Protein AF-A0A4Q2YA82-F1 (afdb_monomer)

pLDDT: mean 95.25, std 5.65, range [55.12, 98.94]

Radius of gyration: 22.85 Å; Cα contacts (8 Å, |Δi|>4): 574; chains: 1; bounding box: 55×50×63 Å

Foldseek 3Di:
DVVVVDDDFDQDDPLDALVNCVVCCVPRPCVVLAQEDEEEHDLNLLVQEFADVVSLVVNLVSLLVSLVVNVVSNHAYEYEQYAAFLFSQPVSPPHDDGSVRSLNNSVSSLVSSVVSCVVSVHFYQYLHVLLVQLQVVLCVVQNSCQALCDPSGHHFAQLVVLSSVLSVCVSVPAQQPQWEWEAEPVVQDIDTDNAWDFPDRPPNDTDIDGPRDFLQQADDDLNHRNTNVVNCVSDVCCVGRGAYKAAYPPDPDQKDWDDFPPDIDMDGNVDRNVIDRCSVVCNHGPCNVVSVVVVVVVVVSNVVSVCCNPDQCPHPNVVVPVPD

Secondary structure (DSSP, 8-state):
-GGG---------TT--HHHHHHHHHHHTGGG--SEEEE---TTTTTTSS--HHHHHHHHHHHHHHHHHHHHTT-EEEEEPP---SS--TT-TT--S-HHHHHHHHHHHHHHHHHHHHHHT-EEE-HHHHHHHHHHHHHHHH-TT--TT-TTSSS--HHHHHHHHHHHHHHTT---EEEEEEEETTTTEEEEESSEEEEEEETTEEEEEESS---------SS-TT-HHHHHHHTTHHHHH-EEEEEEES-SSSEEEEEETTEEEEEEHHHHHH-EEHHHH-TT-TTHHHHHHHHHHHHHHHHHHHHIIIIITTSHHHHH-S--

Sequence (324 aa):
MPELQMTCRQYGWGGEQVGGFLGRMQSDVLRFKPTVATTCYGMNDFRYVPFDATIGAEYKKNQTTMVKAFQAEGCRVVIGSPGIIDSVPHWVKSAAGTQQDLNLSLSRFRNIAAEVARETGSDFADTWPVMMIADQAAKKQYGPDFKVSGKDGVHPAWAGQVVMAYGFLKGLGLDGNLGSVTYDASGKSAVGEGGHEILESKDGKITIRSNRLPFSPGPGVLDKDDSLRAGMALVPFDDELNRFTFRLISPEASSYTVTWGAQSRTYTATQLETGINLAKDFEDNPLVPAMKKVWEAVAEKQEYETRQIKELVHGPEGKADREA

Structure (mmCIF, N/CA/C/O backbone):
data_AF-A0A4Q2YA82-F1
#
_entry.id   AF-A0A4Q2YA82-F1
#
loop_
_atom_site.group_PDB
_atom_site.id
_atom_site.type_symbol
_atom_site.label_atom_id
_atom_site.label_alt_id
_atom_site.label_comp_id
_atom_site.label_asym_id
_atom_site.label_entity_id
_atom_site.label_seq_id
_atom_site.pdbx_PDB_ins_code
_atom_site.Cartn_x
_atom_site.Cartn_y
_atom_site.Cartn_z
_atom_site.occupancy
_atom_site.B_iso_or_equiv
_atom_site.auth_seq_id
_atom_site.auth_comp_id
_atom_site.auth_asym_id
_atom_site.auth_atom_id
_atom_site.pdbx_PDB_model_num
ATOM 1 N N . MET A 1 1 ? -8.698 -10.699 6.559 1.00 55.12 1 MET A N 1
ATOM 2 C CA . MET A 1 1 ? -8.445 -11.452 5.321 1.00 55.12 1 MET A CA 1
ATOM 3 C C . MET A 1 1 ? -7.662 -12.770 5.473 1.00 55.12 1 MET A C 1
ATOM 5 O O . MET A 1 1 ? -7.424 -13.365 4.425 1.00 55.12 1 MET A O 1
ATOM 9 N N . PRO A 1 2 ? -7.294 -13.320 6.661 1.00 57.91 2 PRO A N 1
ATOM 10 C CA . PRO A 1 2 ? -6.857 -14.728 6.740 1.00 57.91 2 PRO A CA 1
ATOM 11 C C . PRO A 1 2 ? -7.857 -15.721 6.115 1.00 57.91 2 PRO A C 1
ATOM 13 O O . PRO A 1 2 ? -7.473 -16.750 5.568 1.00 57.91 2 PRO A O 1
ATOM 16 N N . GLU A 1 3 ? -9.142 -15.376 6.149 1.00 64.62 3 GLU A N 1
ATOM 17 C CA . GLU A 1 3 ? -10.263 -16.128 5.593 1.00 64.62 3 GLU A CA 1
ATOM 18 C C . GLU A 1 3 ? -10.244 -16.261 4.065 1.00 64.62 3 GLU A C 1
ATOM 20 O O . GLU A 1 3 ? -10.856 -17.184 3.537 1.00 64.62 3 GLU A O 1
ATOM 25 N N . LEU A 1 4 ? -9.524 -15.387 3.347 1.00 69.56 4 LEU A N 1
ATOM 26 C CA . LEU A 1 4 ? -9.437 -15.465 1.887 1.00 69.56 4 LEU A CA 1
ATOM 27 C C . LEU A 1 4 ? -8.507 -16.585 1.393 1.00 69.56 4 LEU A C 1
ATOM 29 O O . LEU A 1 4 ? -8.445 -16.810 0.188 1.00 69.56 4 LEU A O 1
ATOM 33 N N . GLN A 1 5 ? -7.762 -17.247 2.293 1.00 78.50 5 GLN A N 1
ATOM 34 C CA . GLN A 1 5 ? -6.793 -18.305 1.959 1.00 78.50 5 GLN A CA 1
ATOM 35 C C . GLN A 1 5 ? -5.854 -17.917 0.802 1.00 78.50 5 GLN A C 1
ATOM 37 O O . GLN A 1 5 ? -5.492 -18.731 -0.045 1.00 78.50 5 GLN A O 1
ATOM 42 N N . MET A 1 6 ? -5.469 -16.641 0.752 1.00 84.69 6 MET A N 1
ATOM 43 C CA . MET A 1 6 ? -4.620 -16.121 -0.311 1.00 84.69 6 MET A CA 1
ATOM 44 C C . MET A 1 6 ? -3.171 -16.533 -0.092 1.00 84.69 6 MET A C 1
ATOM 46 O O . MET A 1 6 ? -2.619 -16.375 0.997 1.00 84.69 6 MET A O 1
ATOM 50 N N . THR A 1 7 ? -2.520 -16.946 -1.172 1.00 88.44 7 THR A N 1
ATOM 51 C CA . THR A 1 7 ? -1.064 -17.036 -1.249 1.00 88.44 7 THR A CA 1
ATOM 52 C C . THR A 1 7 ? -0.552 -15.895 -2.117 1.00 88.44 7 THR A C 1
ATOM 54 O O . THR A 1 7 ? -0.958 -15.757 -3.268 1.00 88.44 7 THR A O 1
ATOM 57 N N . CYS A 1 8 ? 0.345 -15.078 -1.578 1.00 90.81 8 CYS A N 1
ATOM 58 C CA . CYS A 1 8 ? 1.061 -14.052 -2.335 1.00 90.81 8 CYS A CA 1
ATOM 59 C C . CYS A 1 8 ? 2.490 -14.533 -2.579 1.00 90.81 8 CYS A C 1
ATOM 61 O O . CYS A 1 8 ? 3.041 -15.182 -1.696 1.00 90.81 8 CYS A O 1
ATOM 63 N N . ARG A 1 9 ? 3.099 -14.202 -3.717 1.00 91.19 9 ARG A N 1
ATOM 64 C CA . ARG A 1 9 ? 4.511 -14.477 -4.010 1.00 91.19 9 ARG A CA 1
ATOM 65 C C . ARG A 1 9 ? 5.096 -13.334 -4.814 1.00 91.19 9 ARG A C 1
ATOM 67 O O . ARG A 1 9 ? 4.431 -12.804 -5.702 1.00 91.19 9 ARG A O 1
ATOM 74 N N . GLN A 1 10 ? 6.328 -12.959 -4.497 1.00 90.88 10 GLN A N 1
ATOM 75 C CA . GLN A 1 10 ? 7.033 -11.910 -5.221 1.00 90.88 10 GLN A CA 1
ATOM 76 C C . GLN A 1 10 ? 8.016 -12.499 -6.236 1.00 90.88 10 GLN A C 1
ATOM 78 O O . GLN A 1 10 ? 8.679 -13.502 -5.983 1.00 90.88 10 GLN A O 1
ATOM 83 N N . TYR A 1 11 ? 8.097 -11.849 -7.393 1.00 92.56 11 TYR A N 1
ATOM 84 C CA . TYR A 1 11 ? 8.967 -12.237 -8.502 1.00 92.56 11 TYR A CA 1
ATOM 85 C C . TYR A 1 11 ? 9.833 -11.058 -8.949 1.00 92.56 11 TYR A C 1
ATOM 87 O O . TYR A 1 11 ? 10.147 -10.949 -10.129 1.00 92.56 11 TYR A O 1
ATOM 95 N N . GLY A 1 12 ? 10.169 -10.136 -8.042 1.00 90.56 12 GLY A N 1
ATOM 96 C CA . GLY A 1 12 ? 10.902 -8.918 -8.380 1.00 90.56 12 GLY A CA 1
ATOM 97 C C . GLY A 1 12 ? 12.362 -9.187 -8.750 1.00 90.56 12 GLY A C 1
ATOM 98 O O . GLY A 1 12 ? 13.052 -9.966 -8.090 1.00 90.56 12 GLY A O 1
ATOM 99 N N . TRP A 1 13 ? 12.860 -8.493 -9.776 1.00 91.62 13 TRP A N 1
ATOM 100 C CA . TRP A 1 13 ? 14.258 -8.564 -10.203 1.00 91.62 13 TRP A CA 1
ATOM 101 C C . TRP A 1 13 ? 14.870 -7.162 -10.326 1.00 91.62 13 TRP A C 1
ATOM 103 O O . TRP A 1 13 ? 14.307 -6.269 -10.955 1.00 91.62 13 TRP A O 1
ATOM 113 N N . GLY A 1 14 ? 16.029 -6.950 -9.696 1.00 91.88 14 GLY A N 1
ATOM 114 C CA . GLY A 1 14 ? 16.677 -5.635 -9.641 1.00 91.88 14 GLY A CA 1
ATOM 115 C C . GLY A 1 14 ? 17.172 -5.176 -11.015 1.00 91.88 14 GLY A C 1
ATOM 116 O O . GLY A 1 14 ? 17.796 -5.951 -11.734 1.00 91.88 14 GLY A O 1
ATOM 117 N N . GLY A 1 15 ? 16.897 -3.921 -11.380 1.00 93.31 15 GLY A N 1
ATOM 118 C CA . GLY A 1 15 ? 17.289 -3.346 -12.676 1.00 93.31 15 GLY A CA 1
ATOM 119 C C . GLY A 1 15 ? 16.444 -3.807 -13.872 1.00 93.31 15 GLY A C 1
ATOM 120 O O . GLY A 1 15 ? 16.715 -3.409 -15.003 1.00 93.31 15 GLY A O 1
ATOM 121 N N . GLU A 1 16 ? 15.421 -4.632 -13.645 1.00 95.88 16 GLU A N 1
ATOM 122 C CA . GLU A 1 16 ? 14.593 -5.188 -14.711 1.00 95.88 16 GLU A CA 1
ATOM 123 C C . GLU A 1 16 ? 13.675 -4.131 -15.351 1.00 95.88 16 GLU A C 1
ATOM 125 O O . GLU A 1 16 ? 13.095 -3.283 -14.667 1.00 95.88 16 GLU A O 1
ATOM 130 N N . GLN A 1 17 ? 13.550 -4.215 -16.677 1.00 98.19 17 GLN A N 1
ATOM 131 C CA . GLN A 1 17 ? 12.529 -3.559 -17.504 1.00 98.19 17 GLN A CA 1
ATOM 132 C C . GLN A 1 17 ? 11.458 -4.590 -17.882 1.00 98.19 17 GLN A C 1
ATOM 134 O O . GLN A 1 17 ? 11.736 -5.792 -17.872 1.00 98.19 17 GLN A O 1
ATOM 139 N N . VAL A 1 18 ? 10.273 -4.158 -18.326 1.00 98.38 18 VAL A N 1
ATOM 140 C CA . VAL A 1 18 ? 9.181 -5.083 -18.702 1.00 98.38 18 VAL A CA 1
ATOM 141 C C . VAL A 1 18 ? 9.636 -6.111 -19.747 1.00 98.38 18 VAL A C 1
ATOM 143 O O . VAL A 1 18 ? 9.257 -7.278 -19.685 1.00 98.38 18 VAL A O 1
ATOM 146 N N . GLY A 1 19 ? 10.490 -5.704 -20.693 1.00 97.38 19 GLY A N 1
ATOM 147 C CA . GLY A 1 19 ? 11.051 -6.606 -21.705 1.00 97.38 19 GLY A CA 1
ATOM 148 C C . GLY A 1 19 ? 11.879 -7.755 -21.116 1.00 97.38 19 GLY A C 1
ATOM 149 O O . GLY A 1 19 ? 11.806 -8.876 -21.613 1.00 97.38 19 GLY A O 1
ATOM 150 N N . GLY A 1 20 ? 12.617 -7.502 -20.030 1.00 96.88 20 GLY A N 1
ATOM 151 C CA . GLY A 1 20 ? 13.353 -8.538 -19.300 1.00 96.88 20 GLY A CA 1
ATOM 152 C C . GLY A 1 20 ? 12.411 -9.517 -18.602 1.00 96.88 20 GLY A C 1
ATOM 153 O O . GLY A 1 20 ? 12.576 -10.730 -18.734 1.00 96.88 20 GLY A O 1
ATOM 154 N N . PHE A 1 21 ? 11.358 -8.993 -17.965 1.00 97.50 21 PHE A N 1
ATOM 155 C CA . PHE A 1 21 ? 10.344 -9.821 -17.316 1.00 97.50 21 PHE A CA 1
ATOM 156 C C . PHE A 1 21 ? 9.644 -10.755 -18.299 1.00 97.50 21 PHE A C 1
ATOM 158 O O . PHE A 1 21 ? 9.501 -11.942 -18.019 1.00 97.50 21 PHE A O 1
ATOM 165 N N . LEU A 1 22 ? 9.263 -10.251 -19.477 1.00 98.00 22 LEU A N 1
ATOM 166 C CA . LEU A 1 22 ? 8.650 -11.063 -20.531 1.00 98.00 22 LEU A CA 1
ATOM 167 C C . LEU A 1 22 ? 9.496 -12.296 -20.886 1.00 98.00 22 LEU A C 1
ATOM 169 O O . LEU A 1 22 ? 8.936 -13.360 -21.142 1.00 98.00 22 LEU A O 1
ATOM 173 N N . GLY A 1 23 ? 10.827 -12.184 -20.836 1.00 95.69 23 GLY A N 1
ATOM 174 C CA . GLY A 1 23 ? 11.744 -13.295 -21.101 1.00 95.69 23 GLY A CA 1
ATOM 175 C C . GLY A 1 23 ? 11.671 -14.439 -20.084 1.00 95.69 23 GLY A C 1
ATOM 176 O O . GLY A 1 23 ? 12.006 -15.574 -20.420 1.00 95.69 23 GLY A O 1
ATOM 177 N N . ARG A 1 24 ? 11.204 -14.170 -18.859 1.00 94.50 24 ARG A N 1
ATOM 178 C CA . ARG A 1 24 ? 11.070 -15.168 -17.781 1.00 94.50 24 ARG A CA 1
ATOM 179 C C . ARG A 1 24 ? 9.635 -15.373 -17.295 1.00 94.50 24 ARG A C 1
ATOM 181 O O . ARG A 1 24 ? 9.381 -16.270 -16.504 1.00 94.50 24 ARG A O 1
ATOM 188 N N . MET A 1 25 ? 8.676 -14.591 -17.783 1.00 96.31 25 MET A N 1
ATOM 189 C CA . MET A 1 25 ? 7.286 -14.591 -17.321 1.00 96.31 25 MET A CA 1
ATOM 190 C C . MET A 1 25 ? 6.644 -15.985 -17.363 1.00 96.31 25 MET A C 1
ATOM 192 O O . MET A 1 25 ? 6.018 -16.399 -16.386 1.00 96.31 25 MET A O 1
ATOM 196 N N . GLN A 1 26 ? 6.838 -16.733 -18.454 1.00 94.69 26 GLN A N 1
ATOM 197 C CA . GLN A 1 26 ? 6.287 -18.086 -18.588 1.00 94.69 26 GLN A CA 1
ATOM 198 C C . GLN A 1 26 ? 6.841 -19.037 -17.520 1.00 94.69 26 GLN A C 1
ATOM 200 O O . GLN A 1 26 ? 6.100 -19.782 -16.879 1.00 94.69 26 GLN A O 1
ATOM 205 N N . SER A 1 27 ? 8.161 -19.021 -17.358 1.00 90.56 27 SER A N 1
ATOM 206 C CA . SER A 1 27 ? 8.907 -20.016 -16.596 1.00 90.56 27 SER A CA 1
ATOM 207 C C . SER A 1 27 ? 8.997 -19.687 -15.107 1.00 90.56 27 SER A C 1
ATOM 209 O O . SER A 1 27 ? 9.173 -20.601 -14.297 1.00 90.56 27 SER A O 1
ATOM 211 N N . ASP A 1 28 ? 8.889 -18.413 -14.740 1.00 91.69 28 ASP A N 1
ATOM 212 C CA . ASP A 1 28 ? 8.954 -17.945 -13.358 1.00 91.69 28 ASP A CA 1
ATOM 213 C C . ASP A 1 28 ? 7.561 -17.723 -12.766 1.00 91.69 28 ASP A C 1
ATOM 215 O O . ASP A 1 28 ? 7.386 -17.953 -11.575 1.00 91.69 28 ASP A O 1
ATOM 219 N N . VAL A 1 29 ? 6.568 -17.294 -13.557 1.00 94.75 29 VAL A N 1
ATOM 220 C CA . VAL A 1 29 ? 5.288 -16.800 -13.015 1.00 94.75 29 VAL A CA 1
ATOM 221 C C . VAL A 1 29 ? 4.085 -17.579 -13.532 1.00 94.75 29 VAL A C 1
ATOM 223 O O . VAL A 1 29 ? 3.358 -18.166 -12.732 1.00 94.75 29 VAL A O 1
ATOM 226 N N . LEU A 1 30 ? 3.861 -17.624 -14.850 1.00 95.94 30 LEU A N 1
ATOM 227 C CA . LEU A 1 30 ? 2.615 -18.174 -15.407 1.00 95.94 30 LEU A CA 1
ATOM 228 C C . LEU A 1 30 ? 2.426 -19.664 -15.111 1.00 95.94 30 LEU A C 1
ATOM 230 O O . LEU A 1 30 ? 1.295 -20.108 -14.927 1.00 95.94 30 LEU A O 1
ATOM 234 N N . ARG A 1 31 ? 3.514 -20.428 -14.949 1.00 92.25 31 ARG A N 1
ATOM 235 C CA . ARG A 1 31 ? 3.446 -21.837 -14.516 1.00 92.25 31 ARG A CA 1
ATOM 236 C C . ARG A 1 31 ? 2.704 -22.049 -13.190 1.00 92.25 31 ARG A C 1
ATOM 238 O O . ARG A 1 31 ? 2.166 -23.128 -12.969 1.00 92.25 31 ARG A O 1
ATOM 245 N N . PHE A 1 32 ? 2.657 -21.034 -12.324 1.00 91.94 32 PHE A N 1
ATOM 246 C CA . PHE A 1 32 ? 1.960 -21.087 -11.038 1.00 91.94 32 PHE A CA 1
ATOM 247 C C . PHE A 1 32 ? 0.489 -20.659 -11.128 1.00 91.94 32 PHE A C 1
ATOM 249 O O . PHE A 1 32 ? -0.185 -20.623 -10.103 1.00 91.94 32 PHE A O 1
ATOM 256 N N . LYS A 1 33 ? -0.015 -20.362 -12.337 1.00 94.31 33 LYS A N 1
ATOM 257 C CA . LYS A 1 33 ? -1.415 -20.002 -12.620 1.00 94.31 33 LYS A CA 1
ATOM 258 C C . LYS A 1 33 ? -1.946 -18.909 -11.678 1.00 94.31 33 LYS A C 1
ATOM 260 O O . LYS A 1 33 ? -2.905 -19.145 -10.938 1.00 94.31 33 LYS A O 1
ATOM 265 N N . PRO A 1 34 ? -1.308 -17.723 -11.650 1.00 96.06 34 PRO A N 1
ATOM 266 C CA . PRO A 1 34 ? -1.732 -16.649 -10.764 1.00 96.06 34 PRO A CA 1
ATOM 267 C C . PRO A 1 34 ? -3.162 -16.215 -11.094 1.00 96.06 34 PRO A C 1
ATOM 269 O O . PRO A 1 34 ? -3.500 -15.977 -12.249 1.00 96.06 34 PRO A O 1
ATOM 272 N N . THR A 1 35 ? -3.993 -16.044 -10.070 1.00 96.69 35 THR A N 1
ATOM 273 C CA . THR A 1 35 ? -5.363 -15.529 -10.233 1.00 96.69 35 THR A CA 1
ATOM 274 C C . THR A 1 35 ? -5.412 -14.003 -10.225 1.00 96.69 35 THR A C 1
ATOM 276 O O . THR A 1 35 ? -6.290 -13.407 -10.847 1.00 96.69 35 THR A O 1
ATOM 279 N N . VAL A 1 36 ? -4.444 -13.363 -9.560 1.00 96.62 36 VAL A N 1
ATOM 280 C CA . VAL A 1 36 ? -4.251 -11.910 -9.534 1.00 96.62 36 VAL A CA 1
ATOM 281 C C . VAL A 1 36 ? -2.765 -11.597 -9.704 1.00 96.62 36 VAL A C 1
ATOM 283 O O . VAL A 1 36 ? -1.929 -12.208 -9.039 1.00 96.62 36 VAL A O 1
ATOM 286 N N . ALA A 1 37 ? -2.439 -10.627 -10.556 1.00 97.75 37 ALA A N 1
ATOM 287 C CA . ALA A 1 37 ? -1.083 -10.127 -10.756 1.00 97.75 37 ALA A CA 1
ATOM 288 C C . ALA A 1 37 ? -1.033 -8.615 -10.523 1.00 97.75 37 ALA A C 1
ATOM 290 O O . ALA A 1 37 ? -1.736 -7.850 -11.183 1.00 97.75 37 ALA A O 1
ATOM 291 N N . THR A 1 38 ? -0.170 -8.179 -9.607 1.00 97.81 38 THR A N 1
ATOM 292 C CA . THR A 1 38 ? 0.209 -6.771 -9.461 1.00 97.81 38 THR A CA 1
ATOM 293 C C . THR A 1 38 ? 1.545 -6.539 -10.162 1.00 97.81 38 THR A C 1
ATOM 295 O O . THR A 1 38 ? 2.472 -7.340 -10.044 1.00 97.81 38 THR A O 1
ATOM 298 N N . THR A 1 39 ? 1.657 -5.451 -10.921 1.00 97.81 39 THR A N 1
ATOM 299 C CA . THR A 1 39 ? 2.890 -5.089 -11.643 1.00 97.81 39 THR A CA 1
ATOM 300 C C . THR A 1 39 ? 3.290 -3.656 -11.303 1.00 97.81 39 THR A C 1
ATOM 302 O O . THR A 1 39 ? 2.430 -2.858 -10.953 1.00 97.81 39 THR A O 1
ATOM 305 N N . CYS A 1 40 ? 4.581 -3.314 -11.344 1.00 98.00 40 CYS A N 1
ATOM 306 C CA . CYS A 1 40 ? 5.064 -1.973 -10.977 1.00 98.00 40 CYS A CA 1
ATOM 307 C C . CYS A 1 40 ? 6.323 -1.596 -11.775 1.00 98.00 40 CYS A C 1
ATOM 309 O O . CYS A 1 40 ? 7.391 -1.357 -11.213 1.00 98.00 40 CYS A O 1
ATOM 311 N N . TYR A 1 41 ? 6.215 -1.602 -13.103 1.00 98.50 41 TYR A N 1
ATOM 312 C CA . TYR A 1 41 ? 7.323 -1.278 -14.008 1.00 98.50 41 TYR A CA 1
ATOM 313 C C . TYR A 1 41 ? 7.298 0.187 -14.459 1.00 98.50 41 TYR A C 1
ATOM 315 O O . TYR A 1 41 ? 6.267 0.855 -14.396 1.00 98.50 41 TYR A O 1
ATOM 323 N N . GLY A 1 42 ? 8.425 0.681 -14.974 1.00 98.12 42 GLY A N 1
ATOM 324 C CA . GLY A 1 42 ? 8.589 2.057 -15.450 1.00 98.12 42 GLY A CA 1
ATOM 325 C C . GLY A 1 42 ? 9.883 2.711 -14.961 1.00 98.12 42 GLY A C 1
ATOM 326 O O . GLY A 1 42 ? 10.479 3.495 -15.694 1.00 98.12 42 GLY A O 1
ATOM 327 N N . MET A 1 43 ? 10.355 2.354 -13.758 1.00 98.19 43 MET A N 1
ATOM 328 C CA . MET A 1 43 ? 11.541 2.974 -13.147 1.00 98.19 43 MET A CA 1
ATOM 329 C C . MET A 1 43 ? 12.845 2.635 -13.880 1.00 98.19 43 MET A C 1
ATOM 331 O O . MET A 1 43 ? 13.711 3.483 -14.008 1.00 98.19 43 MET A O 1
ATOM 335 N N . ASN A 1 44 ? 13.014 1.425 -14.411 1.00 98.31 44 ASN A N 1
ATOM 336 C CA . ASN A 1 44 ? 14.173 1.142 -15.272 1.00 98.31 44 ASN A CA 1
ATOM 337 C C . ASN A 1 44 ? 13.844 1.366 -16.751 1.00 98.31 44 ASN A C 1
ATOM 339 O O . ASN A 1 44 ? 14.739 1.648 -17.547 1.00 98.31 44 ASN A O 1
ATOM 343 N N . ASP A 1 45 ? 12.566 1.261 -17.122 1.00 98.62 45 ASP A N 1
ATOM 344 C CA . ASP A 1 45 ? 12.096 1.381 -18.501 1.00 98.62 45 ASP A CA 1
ATOM 345 C C . ASP A 1 45 ? 12.285 2.789 -19.061 1.00 98.62 45 ASP A C 1
ATOM 347 O O . ASP A 1 45 ? 12.599 2.915 -20.237 1.00 98.62 45 ASP A O 1
ATOM 351 N N . PHE A 1 46 ? 12.171 3.842 -18.239 1.00 98.06 46 PHE A N 1
ATOM 352 C CA . PHE A 1 46 ? 12.444 5.216 -18.685 1.00 98.06 46 PHE A CA 1
ATOM 353 C C . PHE A 1 46 ? 13.938 5.534 -18.841 1.00 98.06 46 PHE A C 1
ATOM 355 O O . PHE A 1 46 ? 14.290 6.624 -19.288 1.00 98.06 46 PHE A O 1
ATOM 362 N N . ARG A 1 47 ? 14.818 4.588 -18.477 1.00 97.81 47 ARG A N 1
ATOM 363 C CA . ARG A 1 47 ? 16.281 4.650 -18.642 1.00 97.81 47 ARG A CA 1
ATOM 364 C C . ARG A 1 47 ? 16.949 5.868 -17.998 1.00 97.81 47 ARG A C 1
ATOM 366 O O . ARG A 1 47 ? 18.075 6.199 -18.361 1.00 97.81 47 ARG A O 1
ATOM 373 N N . TYR A 1 48 ? 16.288 6.493 -17.022 1.00 98.00 48 TYR A N 1
ATOM 374 C CA . TYR A 1 48 ? 16.792 7.659 -16.295 1.00 98.00 48 TYR A CA 1
ATOM 375 C C . TYR A 1 48 ? 17.121 8.852 -17.205 1.00 98.00 48 TYR A C 1
ATOM 377 O O . TYR A 1 48 ? 18.098 9.565 -16.982 1.00 98.00 48 TYR A O 1
ATOM 385 N N . VAL A 1 49 ? 16.294 9.078 -18.229 1.00 98.19 49 VAL A N 1
ATOM 386 C CA . VAL A 1 49 ? 16.403 10.226 -19.143 1.00 98.19 49 VAL A CA 1
ATOM 387 C C . VAL A 1 49 ? 15.090 11.025 -19.204 1.00 98.19 49 VAL A C 1
ATOM 389 O O . VAL A 1 49 ? 14.024 10.497 -18.847 1.00 98.19 49 VAL A O 1
ATOM 392 N N . PRO A 1 50 ? 15.121 12.298 -19.657 1.00 98.44 50 PRO A N 1
ATOM 393 C CA . PRO A 1 50 ? 13.905 13.040 -19.970 1.00 98.44 50 PRO A CA 1
ATOM 394 C C . PRO A 1 50 ? 13.077 12.275 -21.003 1.00 98.44 50 PRO A C 1
ATOM 396 O O . PRO A 1 50 ? 13.610 11.447 -21.742 1.00 98.44 50 PRO A O 1
ATOM 399 N N . PHE A 1 51 ? 11.769 12.529 -21.037 1.00 98.50 51 PHE A N 1
ATOM 400 C CA . PHE A 1 51 ? 10.856 11.708 -21.828 1.00 98.50 51 PHE A CA 1
ATOM 401 C C . PHE A 1 51 ? 11.282 11.608 -23.298 1.00 98.50 51 PHE A C 1
ATOM 403 O O . PHE A 1 51 ? 11.345 12.611 -24.009 1.00 98.50 51 PHE A O 1
ATOM 410 N N . ASP A 1 52 ? 11.492 10.373 -23.744 1.00 98.50 52 ASP A N 1
ATOM 411 C CA . ASP A 1 52 ? 11.736 10.012 -25.133 1.00 98.50 52 ASP A CA 1
ATOM 412 C C . ASP A 1 52 ? 10.571 9.151 -25.640 1.00 98.50 52 ASP A C 1
ATOM 414 O O . ASP A 1 52 ? 10.177 8.163 -25.011 1.00 98.50 52 ASP A O 1
ATOM 418 N N . ALA A 1 53 ? 10.008 9.529 -26.788 1.00 98.44 53 ALA A N 1
ATOM 419 C CA . ALA A 1 53 ? 8.825 8.874 -27.338 1.00 98.44 53 ALA A CA 1
ATOM 420 C C . ALA A 1 53 ? 9.088 7.427 -27.786 1.00 98.44 53 ALA A C 1
ATOM 422 O O . ALA A 1 53 ? 8.180 6.598 -27.717 1.00 98.44 53 ALA A O 1
ATOM 423 N N . THR A 1 54 ? 10.312 7.103 -28.208 1.00 98.56 54 THR A N 1
ATOM 424 C CA . THR A 1 54 ? 10.696 5.745 -28.617 1.00 98.56 54 THR A CA 1
ATOM 425 C C . THR A 1 54 ? 10.762 4.831 -27.401 1.00 98.56 54 THR A C 1
ATOM 427 O O . THR A 1 54 ? 10.186 3.743 -27.420 1.00 98.56 54 THR A O 1
ATOM 430 N N . ILE A 1 55 ? 11.389 5.297 -26.315 1.00 98.69 55 ILE A N 1
ATOM 431 C CA . ILE A 1 55 ? 11.436 4.562 -25.042 1.00 98.69 55 ILE A CA 1
ATOM 432 C C . ILE A 1 55 ? 10.015 4.381 -24.482 1.00 98.69 55 ILE A C 1
ATOM 434 O O . ILE A 1 55 ? 9.638 3.281 -24.078 1.00 98.69 55 ILE A O 1
ATOM 438 N N . GLY A 1 56 ? 9.185 5.431 -24.516 1.00 98.81 56 GLY A N 1
ATOM 439 C CA . GLY A 1 56 ? 7.783 5.350 -24.096 1.00 98.81 56 GLY A CA 1
ATOM 440 C C . GLY A 1 56 ? 6.955 4.355 -24.924 1.00 98.81 56 GLY A C 1
ATOM 441 O O . GLY A 1 56 ? 6.175 3.582 -24.364 1.00 98.81 56 GLY A O 1
ATOM 442 N N . ALA A 1 57 ? 7.144 4.322 -26.247 1.00 98.88 57 ALA A N 1
ATOM 443 C CA . ALA A 1 57 ? 6.465 3.374 -27.130 1.00 98.88 57 ALA A CA 1
ATOM 444 C C . ALA A 1 57 ? 6.893 1.920 -26.867 1.00 98.88 57 ALA A C 1
ATOM 446 O O . 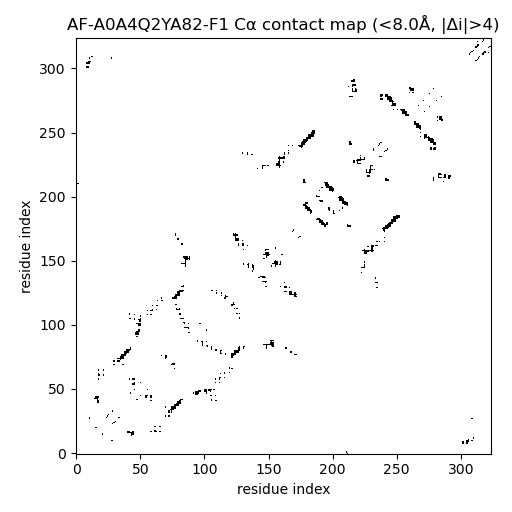ALA A 1 57 ? 6.049 1.019 -26.854 1.00 98.88 57 ALA A O 1
ATOM 447 N N . GLU A 1 58 ? 8.183 1.688 -26.614 1.00 98.81 58 GLU A N 1
ATOM 448 C CA . GLU A 1 58 ? 8.707 0.378 -26.219 1.00 98.81 58 GLU A CA 1
ATOM 449 C C . GLU A 1 58 ? 8.092 -0.090 -24.893 1.00 98.81 58 GLU A C 1
ATOM 451 O O . GLU A 1 58 ? 7.585 -1.212 -24.808 1.00 98.81 58 GLU A O 1
ATOM 456 N N . TYR A 1 59 ? 8.048 0.792 -23.890 1.00 98.88 59 TYR A N 1
ATOM 457 C CA . TYR A 1 59 ? 7.394 0.516 -22.613 1.00 98.88 59 TYR A CA 1
ATOM 458 C C . TYR A 1 59 ? 5.914 0.166 -22.800 1.00 98.88 59 TYR A C 1
ATOM 460 O O . TYR A 1 59 ? 5.487 -0.883 -22.317 1.00 98.88 59 TYR A O 1
ATOM 468 N N . LYS A 1 60 ? 5.146 0.963 -23.566 1.00 98.88 60 LYS A N 1
ATOM 469 C CA . LYS A 1 60 ? 3.725 0.684 -23.858 1.00 98.88 60 LYS A CA 1
ATOM 470 C C . LYS A 1 60 ? 3.543 -0.705 -24.469 1.00 98.88 60 LYS A C 1
ATOM 472 O O . LYS A 1 60 ? 2.692 -1.477 -24.019 1.00 98.88 60 LYS A O 1
ATOM 477 N N . LYS A 1 61 ? 4.345 -1.035 -25.487 1.00 98.88 61 LYS A N 1
ATOM 478 C CA . LYS A 1 61 ? 4.300 -2.332 -26.176 1.00 98.88 61 LYS A CA 1
ATOM 479 C C . LYS A 1 61 ? 4.556 -3.485 -25.205 1.00 98.88 61 LYS A C 1
ATOM 481 O O . LYS A 1 61 ? 3.788 -4.451 -25.187 1.00 98.88 61 LYS A O 1
ATOM 486 N N . ASN A 1 62 ? 5.615 -3.390 -24.404 1.00 98.88 62 ASN A N 1
ATOM 487 C CA . ASN A 1 62 ? 6.008 -4.456 -23.488 1.00 98.88 62 ASN A CA 1
ATOM 488 C C . ASN A 1 62 ? 4.988 -4.618 -22.350 1.00 98.88 62 ASN A C 1
ATOM 490 O O . ASN A 1 62 ? 4.567 -5.742 -22.085 1.00 98.88 62 ASN A O 1
ATOM 494 N N . GLN A 1 63 ? 4.508 -3.518 -21.754 1.00 98.75 63 GLN A N 1
ATOM 495 C CA . GLN A 1 63 ? 3.412 -3.522 -20.770 1.00 98.75 63 GLN A CA 1
ATOM 496 C C . GLN 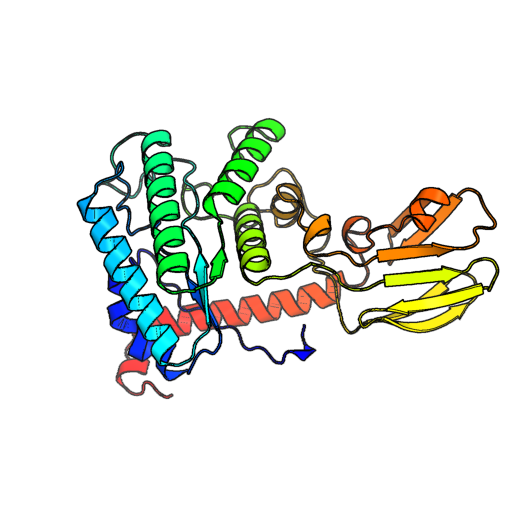A 1 63 ? 2.166 -4.211 -21.326 1.00 98.75 63 GLN A C 1
ATOM 498 O O . GLN A 1 63 ? 1.650 -5.149 -20.727 1.00 98.75 63 GLN A O 1
ATOM 503 N N . THR A 1 64 ? 1.722 -3.804 -22.517 1.00 98.88 64 THR A N 1
ATOM 504 C CA . THR A 1 64 ? 0.536 -4.386 -23.163 1.00 98.88 64 THR A CA 1
ATOM 505 C C . THR A 1 64 ? 0.705 -5.887 -23.398 1.00 98.88 64 THR A C 1
ATOM 507 O O . THR A 1 64 ? -0.228 -6.659 -23.189 1.00 98.88 64 THR A O 1
ATOM 510 N N . THR A 1 65 ? 1.897 -6.312 -23.821 1.00 98.88 65 THR A N 1
ATOM 511 C CA . THR A 1 65 ? 2.212 -7.729 -24.053 1.00 98.88 65 THR A CA 1
ATOM 512 C C . THR A 1 65 ? 2.164 -8.526 -22.750 1.00 98.88 65 THR A C 1
ATOM 514 O O . THR A 1 65 ? 1.528 -9.576 -22.703 1.00 98.88 65 THR A O 1
ATOM 517 N N . MET A 1 66 ? 2.774 -8.003 -21.684 1.00 98.75 66 MET A N 1
ATOM 518 C CA . MET A 1 66 ? 2.774 -8.617 -20.355 1.00 98.75 66 MET A CA 1
ATOM 519 C C . MET A 1 66 ? 1.349 -8.775 -19.818 1.00 98.75 66 MET A C 1
ATOM 521 O O . MET A 1 66 ? 0.957 -9.859 -19.398 1.00 98.75 66 MET A O 1
ATOM 525 N N . VAL A 1 67 ? 0.547 -7.712 -19.873 1.00 98.81 67 VAL A N 1
ATOM 526 C CA . VAL A 1 67 ? -0.837 -7.730 -19.384 1.00 98.81 67 VAL A CA 1
ATOM 527 C C . VAL A 1 67 ? -1.671 -8.765 -20.136 1.00 98.81 67 VAL A C 1
ATOM 529 O O . VAL A 1 67 ? -2.341 -9.584 -19.510 1.00 98.81 67 VAL A O 1
ATOM 532 N N . LYS A 1 68 ? -1.584 -8.791 -21.472 1.00 98.69 68 LYS A N 1
ATOM 533 C CA . LYS A 1 68 ? -2.310 -9.772 -22.291 1.00 98.69 68 LYS A CA 1
ATOM 534 C C . LYS A 1 68 ? -1.887 -11.210 -21.996 1.00 98.69 68 LYS 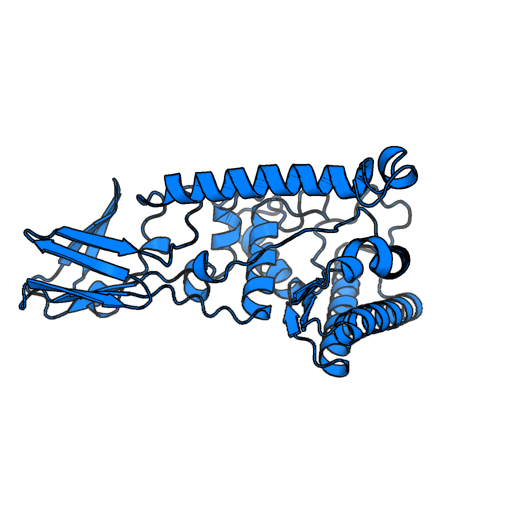A C 1
ATOM 536 O O . LYS A 1 68 ? -2.739 -12.091 -22.009 1.00 98.69 68 LYS A O 1
ATOM 541 N N . ALA A 1 69 ? -0.607 -11.450 -21.710 1.00 98.56 69 ALA A N 1
ATOM 542 C CA . ALA A 1 69 ? -0.121 -12.776 -21.337 1.00 98.56 69 ALA A CA 1
ATOM 543 C C . ALA A 1 69 ? -0.701 -13.246 -19.991 1.00 98.56 69 ALA A C 1
ATOM 545 O O . ALA A 1 69 ? -1.129 -14.389 -19.885 1.00 98.56 69 ALA A O 1
ATOM 546 N N . PHE A 1 70 ? -0.806 -12.367 -18.989 1.00 98.62 70 PHE A N 1
ATOM 547 C CA . PHE A 1 70 ? -1.517 -12.688 -17.746 1.00 98.62 70 PHE A CA 1
ATOM 548 C C . PHE A 1 70 ? -3.009 -12.963 -17.989 1.00 98.62 70 PHE A C 1
ATOM 550 O O . PHE A 1 70 ? -3.541 -13.962 -17.509 1.00 98.62 70 PHE A O 1
ATOM 557 N N . GLN A 1 71 ? -3.686 -12.102 -18.752 1.00 98.56 71 GLN A N 1
ATOM 558 C CA . GLN A 1 71 ? -5.120 -12.242 -19.031 1.00 98.56 71 GLN A CA 1
ATOM 559 C C . GLN A 1 71 ? -5.453 -13.518 -19.817 1.00 98.56 71 GLN A C 1
ATOM 561 O O . GLN A 1 71 ? -6.506 -14.112 -19.590 1.00 98.56 71 GLN A O 1
ATOM 566 N N . ALA A 1 72 ? -4.556 -13.973 -20.698 1.00 98.19 72 ALA A N 1
ATOM 567 C CA . ALA A 1 72 ? -4.707 -15.238 -21.419 1.00 98.19 72 ALA A CA 1
ATOM 568 C C . ALA A 1 72 ? -4.747 -16.462 -20.482 1.00 98.19 72 ALA A C 1
ATOM 570 O O . ALA A 1 72 ? -5.396 -17.451 -20.809 1.00 98.19 72 ALA A O 1
ATOM 571 N N . GLU A 1 73 ? -4.130 -16.369 -19.300 1.00 97.56 73 GLU A N 1
ATOM 572 C CA . GLU A 1 73 ? -4.179 -17.385 -18.236 1.00 97.56 73 GLU A CA 1
ATOM 573 C C . GLU A 1 73 ? -5.348 -17.165 -17.251 1.00 97.56 73 GLU A C 1
ATOM 575 O O . GLU A 1 73 ? -5.419 -17.801 -16.200 1.00 97.56 73 GLU A O 1
ATOM 580 N N . GLY A 1 74 ? -6.274 -16.247 -17.559 1.00 97.44 74 GLY A N 1
ATOM 581 C CA . GLY A 1 74 ? -7.413 -15.911 -16.698 1.00 97.44 74 GLY A CA 1
ATOM 582 C C . GLY A 1 74 ? -7.056 -15.044 -15.485 1.00 97.44 74 GLY A C 1
ATOM 583 O O . GLY A 1 74 ? -7.851 -14.938 -14.551 1.00 97.44 74 GLY A O 1
ATOM 584 N N . CYS A 1 75 ? -5.874 -14.426 -15.477 1.00 98.06 75 CYS A N 1
ATOM 585 C CA . CYS A 1 75 ? -5.403 -13.606 -14.367 1.00 98.06 75 CYS A CA 1
ATOM 586 C C . CYS A 1 75 ? -6.022 -12.197 -14.393 1.00 98.06 75 CYS A C 1
ATOM 588 O O . CYS A 1 75 ? -5.980 -11.506 -15.416 1.00 98.06 75 CYS A O 1
ATOM 590 N N . ARG A 1 76 ? -6.533 -11.725 -13.246 1.00 97.56 76 ARG A N 1
ATOM 591 C CA . ARG A 1 76 ? -6.877 -10.308 -13.038 1.00 97.56 76 ARG A CA 1
ATOM 592 C C . ARG A 1 76 ? -5.591 -9.503 -12.863 1.00 97.56 76 ARG A C 1
ATOM 594 O O . ARG A 1 76 ? -4.793 -9.800 -11.977 1.00 97.56 76 ARG A O 1
ATOM 601 N N . VAL A 1 77 ? -5.406 -8.454 -13.657 1.00 98.44 77 VAL A N 1
ATOM 602 C CA . VAL A 1 77 ? -4.187 -7.635 -13.611 1.00 98.44 77 VAL A CA 1
ATOM 603 C C . VAL A 1 77 ? -4.471 -6.280 -12.973 1.00 98.44 77 VAL A C 1
ATOM 605 O O . VAL A 1 77 ? -5.422 -5.599 -13.351 1.00 98.44 77 VAL A O 1
ATOM 608 N N . VAL A 1 78 ? -3.607 -5.882 -12.038 1.00 98.50 78 VAL A N 1
ATOM 609 C CA . VAL A 1 78 ? -3.529 -4.522 -11.498 1.00 98.50 78 VAL A CA 1
ATOM 610 C C . VAL A 1 78 ? -2.189 -3.919 -11.899 1.00 98.50 78 VAL A C 1
ATOM 612 O O . VAL A 1 78 ? -1.123 -4.371 -11.472 1.00 98.50 78 VAL A O 1
ATOM 615 N N . ILE A 1 79 ? -2.236 -2.891 -12.738 1.00 98.69 79 ILE A N 1
ATOM 616 C CA . ILE A 1 79 ? -1.047 -2.197 -13.221 1.00 98.69 79 ILE A CA 1
ATOM 617 C C . ILE A 1 79 ? -0.716 -1.060 -12.260 1.00 98.69 79 ILE A C 1
ATOM 619 O O . ILE A 1 79 ? -1.486 -0.117 -12.116 1.00 98.69 79 ILE A O 1
ATOM 623 N N . GLY A 1 80 ? 0.438 -1.129 -11.613 1.00 98.50 80 GLY A N 1
ATOM 624 C CA . GLY A 1 80 ? 1.008 -0.030 -10.848 1.00 98.50 80 GLY A CA 1
ATOM 625 C C . GLY A 1 80 ? 1.814 0.908 -11.737 1.00 98.50 80 GLY A C 1
ATOM 626 O O . GLY A 1 80 ? 2.596 0.456 -12.579 1.00 98.50 80 GLY A O 1
ATOM 627 N N . SER A 1 81 ? 1.657 2.216 -11.544 1.00 98.44 81 SER A N 1
ATOM 628 C CA . SER A 1 81 ? 2.585 3.192 -12.125 1.00 98.44 81 SER A CA 1
ATOM 629 C C . SER A 1 81 ? 3.981 3.081 -11.495 1.00 98.44 81 SER A C 1
ATOM 631 O O . SER A 1 81 ? 4.108 2.566 -10.380 1.00 98.44 81 SER A O 1
ATOM 633 N N . PRO A 1 82 ? 5.044 3.596 -12.140 1.00 97.88 82 PRO A N 1
ATOM 634 C CA . PRO A 1 82 ? 6.306 3.790 -11.437 1.00 97.88 82 PRO A CA 1
ATOM 635 C C . PRO A 1 82 ? 6.153 4.812 -10.301 1.00 97.88 82 PRO A C 1
ATOM 637 O O . PRO A 1 82 ? 5.274 5.673 -10.340 1.00 97.88 82 PRO A O 1
ATOM 640 N N . GLY A 1 83 ? 7.040 4.728 -9.310 1.00 97.81 83 GLY A N 1
ATOM 641 C CA . GLY A 1 83 ? 7.171 5.750 -8.275 1.00 97.81 83 GLY A CA 1
ATOM 642 C C . GLY A 1 83 ? 7.829 7.038 -8.784 1.00 97.81 83 GLY A C 1
ATOM 643 O O . GLY A 1 83 ? 7.919 7.291 -9.986 1.00 97.81 83 GLY A O 1
ATOM 644 N N . ILE A 1 84 ? 8.309 7.847 -7.846 1.00 98.38 84 ILE A N 1
ATOM 645 C CA . ILE A 1 84 ? 9.022 9.106 -8.107 1.00 98.38 84 ILE A CA 1
ATOM 646 C C . ILE A 1 84 ? 10.532 8.922 -7.929 1.00 98.38 84 ILE A C 1
ATOM 648 O O . ILE A 1 84 ? 10.972 7.889 -7.423 1.00 98.38 84 ILE A O 1
ATOM 652 N N . ILE A 1 85 ? 11.306 9.953 -8.270 1.00 97.56 85 ILE A N 1
ATOM 653 C CA . ILE A 1 85 ? 12.688 10.075 -7.796 1.00 97.56 85 ILE A CA 1
ATOM 654 C C . ILE A 1 85 ? 12.876 11.293 -6.896 1.00 97.56 85 ILE A C 1
ATOM 656 O O . ILE A 1 85 ? 12.268 12.344 -7.105 1.00 97.56 85 ILE A O 1
ATOM 660 N N . ASP A 1 86 ? 13.787 11.176 -5.940 1.00 95.81 86 ASP A N 1
ATOM 661 C CA . ASP A 1 86 ? 14.181 12.264 -5.047 1.00 95.81 86 ASP A CA 1
ATOM 662 C C . ASP A 1 86 ? 15.538 12.867 -5.436 1.00 95.81 86 ASP A C 1
ATOM 664 O O . ASP A 1 86 ? 15.809 14.031 -5.161 1.00 95.81 86 ASP A O 1
ATOM 668 N N . SER A 1 87 ? 16.387 12.141 -6.149 1.00 94.94 87 SER A N 1
ATOM 669 C CA . SER A 1 87 ? 17.611 12.705 -6.710 1.00 94.94 87 SER A CA 1
ATOM 670 C C . SER A 1 87 ? 17.985 11.978 -7.991 1.00 94.94 87 SER A C 1
ATOM 672 O O . SER A 1 87 ? 17.508 10.872 -8.243 1.00 94.94 87 SER A O 1
ATOM 674 N N . VAL A 1 88 ? 18.801 12.619 -8.835 1.00 95.62 88 VAL A N 1
ATOM 675 C CA . VAL A 1 88 ? 19.362 11.943 -10.010 1.00 95.62 88 VAL A CA 1
ATOM 676 C C . VAL A 1 88 ? 20.310 10.853 -9.493 1.00 95.62 88 VAL A C 1
ATOM 678 O O . VAL A 1 88 ? 21.287 11.189 -8.817 1.00 95.62 88 VAL A O 1
ATOM 681 N N . PRO A 1 89 ? 20.044 9.566 -9.768 1.00 92.19 89 PRO A N 1
ATOM 682 C CA . PRO A 1 89 ? 20.787 8.477 -9.151 1.00 92.19 89 PRO A CA 1
ATOM 683 C C . PRO A 1 89 ? 22.235 8.455 -9.641 1.00 92.19 89 PRO A C 1
ATOM 685 O O . PRO A 1 89 ? 22.512 8.205 -10.814 1.00 92.19 89 PRO A O 1
ATOM 688 N N . HIS A 1 90 ? 23.179 8.670 -8.726 1.00 92.62 90 HIS A N 1
ATOM 689 C CA . HIS A 1 90 ? 24.605 8.803 -9.047 1.00 92.62 90 HIS A CA 1
ATOM 690 C C . HIS A 1 90 ? 25.234 7.530 -9.644 1.00 92.62 90 HIS A C 1
ATOM 692 O O . HIS A 1 90 ? 26.279 7.592 -10.291 1.00 92.62 90 HIS A O 1
ATOM 698 N N . TRP A 1 91 ? 24.614 6.366 -9.434 1.00 92.19 91 TRP A N 1
ATOM 699 C CA . TRP A 1 91 ? 25.078 5.084 -9.971 1.00 92.19 91 TRP A CA 1
ATOM 700 C C . TRP A 1 91 ? 24.627 4.835 -11.417 1.00 92.19 91 TRP A C 1
ATOM 702 O O . TRP A 1 91 ? 25.161 3.938 -12.074 1.00 92.19 91 TRP A O 1
ATOM 712 N N . VAL A 1 92 ? 23.694 5.629 -11.953 1.00 92.81 92 VAL A N 1
ATOM 713 C CA . VAL A 1 92 ? 23.259 5.523 -13.349 1.00 92.81 92 VAL A CA 1
ATOM 714 C C . VAL A 1 92 ? 24.070 6.496 -14.200 1.00 92.81 92 VAL A C 1
ATOM 716 O O . VAL A 1 92 ? 23.689 7.639 -14.423 1.00 92.81 92 VAL A O 1
ATOM 719 N N . LYS A 1 93 ? 25.212 6.028 -14.712 1.00 93.19 93 LYS A N 1
ATOM 720 C CA . LYS A 1 93 ? 26.154 6.859 -15.492 1.00 93.19 93 LYS A CA 1
ATOM 721 C C . LYS A 1 93 ? 25.553 7.471 -16.761 1.00 93.19 93 LYS A C 1
ATOM 723 O O . LYS A 1 93 ? 26.061 8.473 -17.246 1.00 93.19 93 LYS A O 1
ATOM 728 N N . SER A 1 94 ? 24.518 6.842 -17.315 1.00 94.06 94 SER A N 1
ATOM 729 C CA . SER A 1 94 ? 23.802 7.313 -18.502 1.00 94.06 94 SER A CA 1
ATOM 730 C C . SER A 1 94 ? 22.649 8.266 -18.183 1.00 94.06 94 SER A C 1
ATOM 732 O O . SER A 1 94 ? 21.963 8.685 -19.112 1.00 94.06 94 SER A O 1
ATOM 734 N N . ALA A 1 95 ? 22.390 8.562 -16.904 1.00 94.94 95 ALA A N 1
ATOM 735 C CA . ALA A 1 95 ? 21.295 9.441 -16.525 1.00 94.94 95 ALA A CA 1
ATOM 736 C C . ALA A 1 95 ? 21.515 10.850 -17.086 1.00 94.94 95 ALA A C 1
ATOM 738 O O . ALA A 1 95 ? 22.635 11.365 -17.093 1.00 94.94 95 ALA A O 1
ATOM 739 N N . ALA A 1 96 ? 20.436 11.473 -17.550 1.00 96.25 96 ALA A N 1
ATOM 740 C CA . ALA A 1 96 ? 20.476 12.796 -18.162 1.00 96.25 96 ALA A CA 1
ATOM 741 C C . ALA A 1 96 ? 19.325 13.672 -17.661 1.00 96.25 96 ALA A C 1
ATOM 743 O O . ALA A 1 96 ? 18.243 13.178 -17.365 1.00 96.25 96 ALA A O 1
ATOM 744 N N . GLY A 1 97 ? 19.541 14.987 -17.622 1.00 96.81 97 GLY A N 1
ATOM 745 C CA . GLY A 1 97 ? 18.544 15.950 -17.151 1.00 96.81 97 GLY A CA 1
ATOM 746 C C . GLY A 1 97 ? 18.545 16.155 -15.636 1.00 96.81 97 GLY A C 1
ATOM 747 O O . GLY A 1 97 ? 19.370 15.614 -14.898 1.00 96.81 97 GLY A O 1
ATOM 748 N N . THR A 1 98 ? 17.632 17.003 -15.177 1.00 97.69 98 THR A N 1
ATOM 749 C CA . THR A 1 98 ? 17.456 17.339 -13.762 1.00 97.69 98 THR A CA 1
ATOM 750 C C . THR A 1 98 ? 16.513 16.360 -13.059 1.00 97.69 98 THR A C 1
ATOM 752 O O . THR A 1 98 ? 15.748 15.633 -13.691 1.00 97.69 98 THR A O 1
ATOM 755 N N . GLN A 1 99 ? 16.495 16.390 -11.723 1.00 96.81 99 GLN A N 1
ATOM 756 C CA . GLN A 1 99 ? 15.507 15.659 -10.916 1.00 96.81 99 GLN A CA 1
ATOM 757 C C . GLN A 1 99 ? 14.059 15.955 -11.365 1.00 96.81 99 GLN A C 1
ATOM 759 O O . GLN A 1 99 ? 13.215 15.057 -11.397 1.00 96.81 99 GLN A O 1
ATOM 764 N N . GLN A 1 100 ? 13.769 17.202 -11.749 1.00 97.75 100 GLN A N 1
ATOM 765 C CA . GLN A 1 100 ? 12.457 17.595 -12.255 1.00 97.75 100 GLN A CA 1
ATOM 766 C C . GLN A 1 100 ? 12.165 16.971 -13.626 1.00 97.75 100 GLN A C 1
ATOM 768 O O . GLN A 1 100 ? 11.082 16.418 -13.810 1.00 97.75 100 GLN A O 1
ATOM 773 N N . ASP A 1 101 ? 13.120 16.999 -14.561 1.00 98.31 101 ASP A N 1
ATOM 774 C CA . ASP A 1 101 ? 12.954 16.403 -15.898 1.00 98.31 101 ASP A CA 1
ATOM 775 C C . ASP A 1 101 ? 12.652 14.904 -15.816 1.00 98.31 101 ASP A C 1
ATOM 777 O O . ASP A 1 101 ? 11.775 14.389 -16.514 1.00 98.31 101 ASP A O 1
ATOM 781 N N . LEU A 1 102 ? 13.344 14.203 -14.918 1.00 98.50 102 LEU A N 1
ATOM 782 C CA . LEU A 1 102 ? 13.152 12.775 -14.698 1.00 98.50 102 LEU A CA 1
ATOM 783 C C . LEU A 1 102 ? 11.802 12.464 -14.035 1.00 98.50 102 LEU A C 1
ATOM 785 O O . LEU A 1 102 ? 11.125 11.530 -14.458 1.00 98.50 102 LEU A O 1
ATOM 789 N N . ASN A 1 103 ? 11.345 13.266 -13.067 1.00 98.50 103 ASN A N 1
ATOM 790 C CA . ASN A 1 103 ? 9.996 13.107 -12.507 1.00 98.50 103 ASN A CA 1
ATOM 791 C C . ASN A 1 103 ? 8.890 13.423 -13.527 1.00 98.50 103 ASN A C 1
ATOM 793 O O . ASN A 1 103 ? 7.858 12.751 -13.534 1.00 98.50 103 ASN A O 1
ATOM 797 N N . LEU A 1 104 ? 9.100 14.398 -14.420 1.00 98.62 104 LEU A N 1
ATOM 798 C CA . LEU A 1 104 ? 8.196 14.653 -15.546 1.00 98.62 104 LEU A CA 1
ATOM 799 C C . LEU A 1 104 ? 8.163 13.461 -16.510 1.00 98.62 104 LEU A C 1
ATOM 801 O O . LEU A 1 104 ? 7.087 13.079 -16.971 1.00 98.62 104 LEU A O 1
ATOM 805 N N . SER A 1 105 ? 9.314 12.837 -16.772 1.00 98.69 105 SER A N 1
ATOM 806 C CA . SER A 1 105 ? 9.404 11.601 -17.554 1.00 98.69 105 SER A CA 1
ATOM 807 C C . SER A 1 105 ? 8.620 10.463 -16.890 1.00 98.69 105 SER A C 1
ATOM 809 O O . SER A 1 105 ? 7.726 9.891 -17.511 1.00 98.69 105 SER A O 1
ATOM 811 N N . LEU A 1 106 ? 8.827 10.212 -15.594 1.00 98.75 106 LEU A N 1
ATOM 812 C CA . LEU A 1 106 ? 8.082 9.197 -14.836 1.00 98.75 106 LEU A CA 1
ATOM 813 C C . LEU A 1 106 ? 6.569 9.460 -14.819 1.00 98.75 106 LEU A C 1
ATOM 815 O O . LEU A 1 106 ? 5.787 8.522 -14.962 1.00 98.75 106 LEU A O 1
ATOM 819 N N . SER A 1 107 ? 6.141 10.725 -14.763 1.00 98.75 107 SER A N 1
ATOM 820 C CA . SER A 1 107 ? 4.729 11.100 -14.920 1.00 98.75 107 SER A CA 1
ATOM 821 C C . SER A 1 107 ? 4.169 10.710 -16.300 1.00 98.75 107 SER A C 1
ATOM 823 O O . SER A 1 107 ? 3.037 10.232 -16.415 1.00 98.75 107 SER A O 1
ATOM 825 N N . ARG A 1 108 ? 4.963 10.838 -17.376 1.00 98.81 108 ARG A N 1
ATOM 826 C CA . ARG A 1 108 ? 4.578 10.344 -18.711 1.00 98.81 108 ARG A CA 1
ATOM 827 C C . ARG A 1 108 ? 4.502 8.817 -18.757 1.00 98.81 108 ARG A C 1
ATOM 829 O O . ARG A 1 108 ? 3.544 8.298 -19.322 1.00 98.81 108 ARG A O 1
ATOM 836 N N . PHE A 1 109 ? 5.425 8.102 -18.117 1.00 98.88 109 PHE A N 1
ATOM 837 C CA . PHE A 1 109 ? 5.373 6.635 -18.018 1.00 98.88 109 PHE A CA 1
ATOM 838 C C . PHE A 1 109 ? 4.170 6.154 -17.198 1.00 98.88 109 PHE A C 1
ATOM 840 O O . PHE A 1 109 ? 3.493 5.210 -17.605 1.00 98.88 109 PHE A O 1
ATOM 847 N N . ARG A 1 110 ? 3.815 6.856 -16.114 1.00 98.75 110 ARG A N 1
ATOM 848 C CA . ARG A 1 110 ? 2.552 6.658 -15.388 1.00 98.75 110 ARG A CA 1
ATOM 849 C C . ARG A 1 110 ? 1.341 6.793 -16.312 1.00 98.75 110 ARG A C 1
ATOM 851 O O . ARG A 1 110 ? 0.444 5.958 -16.260 1.00 98.75 110 ARG A O 1
ATOM 858 N N . ASN A 1 111 ? 1.309 7.809 -17.180 1.00 98.88 111 ASN A N 1
ATOM 859 C CA . ASN A 1 111 ? 0.198 7.989 -18.123 1.00 98.88 111 ASN A CA 1
ATOM 860 C C . ASN A 1 111 ? 0.110 6.851 -19.144 1.00 98.88 111 ASN A C 1
ATOM 862 O O . ASN A 1 111 ? -0.994 6.410 -19.448 1.00 98.88 111 ASN A O 1
ATOM 866 N N . ILE A 1 112 ? 1.252 6.351 -19.622 1.00 98.94 112 ILE A N 1
ATOM 867 C CA . ILE A 1 112 ? 1.297 5.180 -20.505 1.00 98.94 112 ILE A CA 1
ATOM 868 C C . ILE A 1 112 ? 0.763 3.939 -19.776 1.00 98.94 112 ILE A C 1
ATOM 870 O O . ILE A 1 112 ? -0.052 3.211 -20.333 1.00 98.94 112 ILE A O 1
ATOM 874 N N . ALA A 1 113 ? 1.156 3.707 -18.521 1.00 98.81 113 ALA A N 1
ATOM 875 C CA . ALA A 1 113 ? 0.639 2.591 -17.725 1.00 98.81 113 ALA A CA 1
ATOM 876 C C . ALA A 1 113 ? -0.888 2.679 -17.528 1.00 98.81 113 ALA A C 1
ATOM 878 O O . ALA A 1 113 ? -1.591 1.685 -17.705 1.00 98.81 113 ALA A O 1
ATOM 879 N N . ALA A 1 114 ? -1.413 3.876 -17.240 1.00 98.81 114 ALA A N 1
ATOM 880 C CA . ALA A 1 114 ? -2.852 4.122 -17.128 1.00 98.81 114 ALA A CA 1
ATOM 881 C C . ALA A 1 114 ? -3.594 3.909 -18.462 1.00 98.81 114 ALA A C 1
ATOM 883 O O . ALA A 1 114 ? -4.714 3.398 -18.489 1.00 98.81 114 ALA A O 1
ATOM 884 N N . GLU A 1 115 ? -2.979 4.296 -19.581 1.00 98.88 115 GLU A N 1
ATOM 885 C CA . GLU A 1 115 ? -3.500 4.034 -20.922 1.00 98.88 115 GLU A CA 1
ATOM 886 C C . GLU A 1 115 ? -3.577 2.532 -21.208 1.00 98.88 115 GLU A C 1
ATOM 888 O O . GLU A 1 115 ? -4.634 2.065 -21.625 1.00 98.88 115 GLU A O 1
ATOM 893 N N . VAL A 1 116 ? -2.519 1.770 -20.910 1.00 98.88 116 VAL A N 1
ATOM 894 C CA . VAL A 1 116 ? -2.526 0.306 -21.056 1.00 98.88 116 VAL A CA 1
ATOM 895 C C . VAL A 1 116 ? -3.592 -0.329 -20.167 1.00 98.88 116 VAL A C 1
ATOM 897 O O . VAL A 1 116 ? -4.318 -1.207 -20.634 1.00 98.88 116 VAL A O 1
ATOM 900 N N . ALA A 1 117 ? -3.739 0.118 -18.915 1.00 98.69 117 ALA A N 1
ATOM 901 C CA . ALA A 1 117 ? -4.770 -0.398 -18.015 1.00 98.69 117 ALA A CA 1
ATOM 902 C C . ALA A 1 117 ? -6.168 -0.229 -18.627 1.00 98.69 117 ALA A C 1
ATOM 904 O O . ALA A 1 117 ? -6.915 -1.196 -18.750 1.00 98.69 117 ALA A O 1
ATOM 905 N N . ARG A 1 118 ? -6.474 0.970 -19.138 1.00 98.75 118 ARG A N 1
ATOM 906 C CA . ARG A 1 118 ? -7.737 1.254 -19.829 1.00 98.75 118 ARG A CA 1
ATOM 907 C C . ARG A 1 118 ? -7.921 0.420 -21.100 1.00 98.75 118 ARG A C 1
ATOM 909 O O . ARG A 1 118 ? -8.998 -0.127 -21.305 1.00 98.75 118 ARG A O 1
ATOM 916 N N . GLU A 1 119 ? -6.902 0.329 -21.955 1.00 98.75 119 GLU A N 1
ATOM 917 C CA . GLU A 1 119 ? -6.965 -0.413 -23.227 1.00 98.75 119 GLU A CA 1
ATOM 918 C C . GLU A 1 119 ? -7.142 -1.925 -23.028 1.00 98.75 119 GLU A C 1
ATOM 920 O O . GLU A 1 119 ? -7.712 -2.600 -23.882 1.00 98.75 119 GLU A O 1
ATOM 925 N N . THR A 1 120 ? -6.653 -2.460 -21.909 1.00 98.69 120 THR A N 1
ATOM 926 C CA . THR A 1 120 ? -6.717 -3.892 -21.583 1.00 98.69 120 THR A CA 1
ATOM 927 C C . THR A 1 120 ? -7.847 -4.244 -20.617 1.00 98.69 120 THR A C 1
ATOM 929 O O . THR A 1 120 ? -8.062 -5.424 -20.359 1.00 98.69 120 THR A O 1
ATOM 932 N N . GLY A 1 121 ? -8.562 -3.255 -20.069 1.00 98.31 121 GLY A N 1
ATOM 933 C CA . GLY A 1 121 ? -9.560 -3.472 -19.016 1.00 98.31 121 GLY A CA 1
ATOM 934 C C . GLY A 1 121 ? -8.959 -3.952 -17.689 1.00 98.31 121 GLY A C 1
ATOM 935 O O . GLY A 1 121 ? -9.633 -4.643 -16.931 1.00 98.31 121 GLY A O 1
ATOM 936 N N . SER A 1 122 ? -7.691 -3.630 -17.429 1.00 98.44 122 SER A N 1
ATOM 937 C CA . SER A 1 122 ? -7.003 -3.934 -16.169 1.00 98.44 122 SER A CA 1
ATOM 938 C C . SER A 1 122 ? -7.266 -2.853 -15.121 1.00 98.44 122 SER A C 1
ATOM 940 O O . SER A 1 122 ? -7.513 -1.693 -15.463 1.00 98.44 122 SER A O 1
ATOM 942 N N . ASP A 1 123 ? -7.139 -3.204 -13.842 1.00 98.12 123 ASP A N 1
ATOM 943 C CA . ASP A 1 123 ? -7.153 -2.211 -12.768 1.00 98.12 123 ASP A CA 1
ATOM 944 C C . ASP A 1 123 ? -5.852 -1.399 -12.759 1.00 98.12 123 ASP A C 1
ATOM 946 O O . ASP A 1 123 ? -4.819 -1.824 -13.289 1.00 98.12 123 ASP A O 1
ATOM 950 N N . PHE A 1 124 ? -5.885 -0.234 -12.112 1.00 98.38 124 PHE A N 1
ATOM 951 C CA . PHE A 1 124 ? -4.750 0.680 -12.056 1.00 98.38 124 PHE A CA 1
ATOM 952 C C . PHE A 1 124 ? -4.474 1.166 -10.630 1.00 98.38 124 PHE A C 1
ATOM 954 O O . PHE A 1 124 ? -5.347 1.732 -9.973 1.00 98.38 124 PHE A O 1
ATOM 961 N N . ALA A 1 125 ? -3.241 0.966 -10.167 1.00 98.31 125 ALA A N 1
ATOM 962 C CA . ALA A 1 125 ? -2.724 1.476 -8.903 1.00 98.31 125 ALA A CA 1
ATOM 963 C C . ALA A 1 125 ? -1.805 2.678 -9.171 1.00 98.31 125 ALA A C 1
ATOM 965 O O . ALA A 1 125 ? -0.648 2.538 -9.573 1.00 98.31 125 ALA A O 1
ATOM 966 N N . ASP A 1 126 ? -2.331 3.881 -8.960 1.00 97.31 126 ASP A N 1
ATOM 967 C CA . ASP A 1 126 ? -1.645 5.125 -9.304 1.00 97.31 126 ASP A CA 1
ATOM 968 C C . ASP A 1 126 ? -0.693 5.592 -8.193 1.00 97.31 126 ASP A C 1
ATOM 970 O O . ASP A 1 126 ? -1.003 6.475 -7.396 1.00 97.31 126 ASP A O 1
ATOM 974 N N . THR A 1 127 ? 0.473 4.961 -8.103 1.00 97.88 127 THR A N 1
ATOM 975 C CA . THR A 1 127 ? 1.483 5.223 -7.067 1.00 97.88 127 THR A CA 1
ATOM 976 C C . THR A 1 127 ? 2.215 6.555 -7.251 1.00 97.88 127 THR A C 1
ATOM 978 O O . THR A 1 127 ? 2.557 7.187 -6.253 1.00 97.88 127 THR A O 1
ATOM 981 N N . TRP A 1 128 ? 2.436 7.021 -8.488 1.00 98.44 128 TRP A N 1
ATOM 982 C CA . TRP A 1 128 ? 3.225 8.228 -8.769 1.00 98.44 128 TRP A CA 1
ATOM 983 C C . TRP A 1 128 ? 2.683 9.483 -8.060 1.00 98.44 128 TRP A C 1
ATOM 985 O O . TRP A 1 128 ? 3.447 10.113 -7.324 1.00 98.44 128 TRP A O 1
ATOM 995 N N . PRO A 1 129 ? 1.395 9.871 -8.213 1.00 97.81 129 PRO A N 1
ATOM 996 C CA . PRO A 1 129 ? 0.889 11.079 -7.565 1.00 97.81 129 PRO A CA 1
ATOM 997 C C . PRO A 1 129 ? 0.808 10.922 -6.049 1.00 97.81 129 PRO A C 1
ATOM 999 O O . PRO A 1 129 ? 1.079 11.882 -5.333 1.00 97.81 129 PRO A O 1
ATOM 1002 N N . VAL A 1 130 ? 0.489 9.721 -5.555 1.00 98.00 130 VAL A N 1
ATOM 1003 C CA . VAL A 1 130 ? 0.440 9.432 -4.116 1.00 98.00 130 VAL A CA 1
ATOM 1004 C C . VAL A 1 130 ? 1.823 9.653 -3.497 1.00 98.00 130 VAL A C 1
ATOM 1006 O O . VAL A 1 130 ? 1.944 10.370 -2.506 1.00 98.00 130 VAL A O 1
ATOM 1009 N N . MET A 1 131 ? 2.876 9.113 -4.116 1.00 98.69 131 MET A N 1
ATOM 1010 C CA . MET A 1 131 ? 4.251 9.314 -3.660 1.00 98.69 131 MET A CA 1
ATOM 1011 C C . MET A 1 131 ? 4.704 10.769 -3.793 1.00 98.69 131 MET A C 1
ATOM 1013 O O . MET A 1 131 ? 5.325 11.281 -2.869 1.00 98.69 131 MET A O 1
ATOM 1017 N N . MET A 1 132 ? 4.382 11.450 -4.898 1.00 98.38 132 MET A N 1
ATOM 1018 C CA . MET A 1 132 ? 4.764 12.852 -5.109 1.00 98.38 132 MET A CA 1
ATOM 1019 C C . MET A 1 132 ? 4.153 13.780 -4.050 1.00 98.38 132 MET A C 1
ATOM 1021 O O . MET A 1 132 ? 4.845 14.633 -3.496 1.00 98.38 132 MET A O 1
ATOM 1025 N N . ILE A 1 133 ? 2.864 13.606 -3.740 1.00 98.25 133 ILE A N 1
ATOM 1026 C CA . ILE A 1 133 ? 2.169 14.397 -2.715 1.00 98.25 133 ILE A CA 1
ATOM 1027 C C . ILE A 1 133 ? 2.747 14.099 -1.327 1.00 98.25 133 ILE A C 1
ATOM 1029 O O . ILE A 1 133 ? 3.042 15.033 -0.580 1.00 98.25 133 ILE A O 1
ATOM 1033 N N . ALA A 1 134 ? 2.952 12.818 -1.002 1.00 98.50 134 ALA A N 1
ATOM 1034 C CA . ALA A 1 134 ? 3.558 12.399 0.259 1.00 98.50 134 ALA A CA 1
ATOM 1035 C C . ALA A 1 134 ? 4.962 12.996 0.442 1.00 98.50 134 ALA A C 1
ATOM 1037 O O . ALA A 1 134 ? 5.278 13.511 1.510 1.00 98.50 134 ALA A O 1
ATOM 1038 N N . ASP A 1 135 ? 5.790 12.985 -0.604 1.00 98.31 135 ASP A N 1
ATOM 1039 C CA . ASP A 1 135 ? 7.154 13.517 -0.568 1.00 98.31 135 ASP A CA 1
ATOM 1040 C C . ASP A 1 135 ? 7.180 15.034 -0.350 1.00 98.31 135 ASP A C 1
ATOM 1042 O O . ASP A 1 135 ? 7.908 15.536 0.509 1.00 98.31 135 ASP A O 1
ATOM 1046 N N . GLN A 1 136 ? 6.322 15.774 -1.057 1.00 97.88 136 GLN A N 1
ATOM 1047 C CA . GLN A 1 136 ? 6.181 17.217 -0.855 1.00 97.88 136 GLN A CA 1
ATOM 1048 C C . GLN A 1 136 ? 5.690 17.558 0.558 1.00 97.88 136 GLN A C 1
ATOM 1050 O O . GLN A 1 136 ? 6.216 18.484 1.183 1.00 97.88 136 GLN A O 1
ATOM 1055 N N . ALA A 1 137 ? 4.706 16.817 1.076 1.00 98.19 137 ALA A N 1
ATOM 1056 C CA . ALA A 1 137 ? 4.197 16.999 2.431 1.00 98.19 137 ALA A CA 1
ATOM 1057 C C . ALA A 1 137 ? 5.281 16.710 3.480 1.00 98.19 137 ALA A C 1
ATOM 1059 O O . ALA A 1 137 ? 5.521 17.540 4.361 1.00 98.19 137 ALA A O 1
ATOM 1060 N N . ALA A 1 138 ? 5.994 15.590 3.335 1.00 98.19 138 ALA A N 1
ATOM 1061 C CA . ALA A 1 138 ? 7.069 15.197 4.234 1.00 98.19 138 ALA A CA 1
ATOM 1062 C C . ALA A 1 138 ? 8.195 16.232 4.254 1.00 98.19 138 ALA A C 1
ATOM 1064 O O . ALA A 1 138 ? 8.610 16.664 5.324 1.00 98.19 138 ALA A O 1
ATOM 1065 N N . LYS A 1 139 ? 8.646 16.707 3.088 1.00 97.62 139 LYS A N 1
ATOM 1066 C CA . LYS A 1 139 ? 9.703 17.725 3.004 1.00 97.62 139 LYS A CA 1
ATOM 1067 C C . LYS A 1 139 ? 9.292 19.057 3.605 1.00 97.62 139 LYS A C 1
ATOM 1069 O O . LYS A 1 139 ? 10.104 19.716 4.251 1.00 97.62 139 LYS A O 1
ATOM 1074 N N . LYS A 1 140 ? 8.032 19.454 3.416 1.00 98.12 140 LYS A N 1
ATOM 1075 C CA . LYS A 1 140 ? 7.484 20.665 4.032 1.00 98.12 140 LYS A CA 1
ATOM 1076 C C . LYS A 1 140 ? 7.462 20.561 5.559 1.00 98.12 140 LYS A C 1
ATOM 1078 O O . LYS A 1 140 ? 7.695 21.563 6.228 1.00 98.12 140 LYS A O 1
ATOM 1083 N N . GLN A 1 141 ? 7.159 19.382 6.097 1.00 98.00 141 GLN A N 1
ATOM 1084 C CA . GLN A 1 141 ? 6.984 19.178 7.533 1.00 98.00 141 GLN A CA 1
ATOM 1085 C C . GLN A 1 141 ? 8.289 18.843 8.270 1.00 98.00 141 GLN A C 1
ATOM 1087 O O . GLN A 1 141 ? 8.520 19.360 9.360 1.00 98.00 141 GLN A O 1
ATOM 1092 N N . TYR A 1 142 ? 9.132 17.993 7.685 1.00 97.62 142 TYR A N 1
ATOM 1093 C CA . TYR A 1 142 ? 10.313 17.396 8.321 1.00 97.62 142 TYR A CA 1
ATOM 1094 C C . TYR A 1 142 ? 11.640 17.822 7.677 1.00 97.62 142 TYR A C 1
ATOM 1096 O O . TYR A 1 142 ? 12.707 17.513 8.203 1.00 97.62 142 TYR A O 1
ATOM 1104 N N . GLY A 1 143 ? 11.593 18.562 6.567 1.00 97.62 143 GLY A N 1
ATOM 1105 C CA . GLY A 1 143 ? 12.768 19.083 5.873 1.00 97.62 143 GLY A CA 1
ATOM 1106 C C . GLY A 1 143 ? 13.217 18.242 4.671 1.00 97.62 143 GLY A C 1
ATOM 1107 O O . GLY A 1 143 ? 12.735 17.130 4.446 1.00 97.62 143 GLY A O 1
ATOM 1108 N N . PRO A 1 144 ? 14.160 18.771 3.869 1.00 95.69 144 PRO A N 1
ATOM 1109 C CA . PRO A 1 144 ? 14.542 18.204 2.574 1.00 95.69 144 PRO A CA 1
ATOM 1110 C C . PRO A 1 144 ? 15.210 16.828 2.661 1.00 95.69 144 PRO A C 1
ATOM 1112 O O . PRO A 1 144 ? 15.301 16.153 1.637 1.00 95.69 144 PRO A O 1
ATOM 1115 N N . ASP A 1 145 ? 15.667 16.419 3.846 1.00 96.00 145 ASP A N 1
ATOM 1116 C CA . ASP A 1 145 ? 16.336 15.139 4.074 1.00 96.00 145 ASP A CA 1
ATOM 1117 C C . ASP A 1 145 ? 15.368 13.961 4.184 1.00 96.00 145 ASP A C 1
ATOM 1119 O O . ASP A 1 145 ? 15.813 12.822 4.063 1.00 96.00 145 ASP A O 1
ATOM 1123 N N . PHE A 1 146 ? 14.066 14.190 4.382 1.00 97.75 146 PHE A N 1
ATOM 1124 C CA . PHE A 1 146 ? 13.070 13.121 4.321 1.00 97.75 146 PHE A CA 1
ATOM 1125 C C . PHE A 1 146 ? 12.840 12.726 2.858 1.00 97.75 146 PHE A C 1
ATOM 1127 O O . PHE A 1 146 ? 12.373 13.551 2.069 1.00 97.75 146 PHE A O 1
ATOM 1134 N N . LYS A 1 147 ? 13.177 11.484 2.482 1.00 96.69 147 LYS A N 1
ATOM 1135 C CA . LYS A 1 147 ? 13.108 11.022 1.089 1.00 96.69 147 LYS A CA 1
ATOM 1136 C C . LYS A 1 147 ? 12.104 9.883 0.947 1.00 96.69 147 LYS A C 1
ATOM 1138 O O . LYS A 1 147 ? 12.416 8.739 1.272 1.00 96.69 147 LYS A O 1
ATOM 1143 N N . VAL A 1 148 ? 10.908 10.159 0.421 1.00 98.00 148 VAL A N 1
ATOM 1144 C CA . VAL A 1 148 ? 9.890 9.104 0.232 1.00 98.00 148 VAL A CA 1
ATOM 1145 C C . VAL A 1 148 ? 10.367 8.043 -0.762 1.00 98.00 148 VAL A C 1
ATOM 1147 O O . VAL A 1 148 ? 10.133 6.859 -0.547 1.00 98.00 148 VAL A O 1
ATOM 1150 N N . SER A 1 149 ? 11.099 8.426 -1.810 1.00 96.88 149 SER A N 1
ATOM 1151 C CA . SER A 1 149 ? 11.721 7.470 -2.740 1.00 96.88 149 SER A CA 1
ATOM 1152 C C . SER A 1 149 ? 13.090 6.955 -2.280 1.00 96.88 149 SER A C 1
ATOM 1154 O O . SER A 1 149 ? 13.821 6.390 -3.082 1.00 96.88 149 SER A O 1
ATOM 1156 N N . GLY A 1 150 ? 13.447 7.141 -1.005 1.00 95.62 150 GLY A N 1
ATOM 1157 C CA . GLY A 1 150 ? 14.685 6.640 -0.413 1.00 95.62 150 GLY A CA 1
ATOM 1158 C C . GLY A 1 150 ? 15.904 7.539 -0.588 1.00 95.62 150 GLY A C 1
ATOM 1159 O O . GLY A 1 150 ? 15.941 8.446 -1.418 1.00 95.62 150 GLY A O 1
ATOM 1160 N N . LYS A 1 151 ? 16.930 7.275 0.231 1.00 93.69 151 LYS A N 1
ATOM 1161 C CA . LYS A 1 151 ? 18.160 8.086 0.315 1.00 93.69 151 LYS A CA 1
ATOM 1162 C C . LYS A 1 151 ? 19.018 8.038 -0.937 1.00 93.69 151 LYS A C 1
ATOM 1164 O O . LYS A 1 151 ? 19.766 8.974 -1.201 1.00 93.69 151 LYS A O 1
ATOM 1169 N N . ASP A 1 152 ? 18.932 6.944 -1.677 1.00 93.81 152 ASP A N 1
ATOM 1170 C CA . ASP A 1 152 ? 19.625 6.828 -2.946 1.00 93.81 152 ASP A CA 1
ATOM 1171 C C . ASP A 1 152 ? 18.894 7.643 -4.039 1.00 93.81 152 ASP A C 1
ATOM 1173 O O . ASP A 1 152 ? 19.506 8.091 -5.003 1.00 93.81 152 ASP A O 1
ATOM 1177 N N . GLY A 1 153 ? 17.613 7.953 -3.835 1.00 94.38 153 GLY A N 1
ATOM 1178 C CA . GLY A 1 153 ? 16.779 8.729 -4.738 1.00 94.38 153 GLY A CA 1
ATOM 1179 C C . GLY A 1 153 ? 15.778 7.890 -5.522 1.00 94.38 153 GLY A C 1
ATOM 1180 O O . GLY A 1 153 ? 14.926 8.487 -6.174 1.00 94.38 153 GLY A O 1
ATOM 1181 N N . VAL A 1 154 ? 15.839 6.555 -5.451 1.00 97.06 154 VAL A N 1
ATOM 1182 C CA . VAL A 1 154 ? 15.021 5.638 -6.263 1.00 97.06 154 VAL A CA 1
ATOM 1183 C C . VAL A 1 154 ? 14.323 4.560 -5.430 1.00 97.06 154 VAL A C 1
ATOM 1185 O O . VAL A 1 154 ? 13.167 4.252 -5.720 1.00 97.06 154 VAL A O 1
ATOM 1188 N N . HIS A 1 155 ? 14.994 3.966 -4.438 1.00 97.31 155 HIS A N 1
ATOM 1189 C CA . HIS A 1 155 ? 14.500 2.799 -3.703 1.00 97.31 155 HIS A CA 1
ATOM 1190 C C . HIS A 1 155 ? 13.886 3.186 -2.348 1.00 97.31 15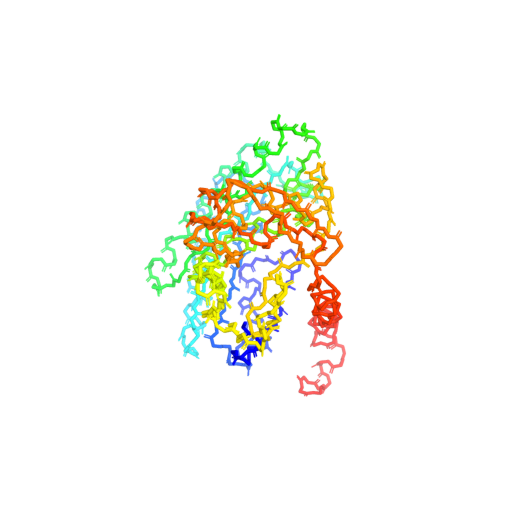5 HIS A C 1
ATOM 1192 O O . HIS A 1 155 ? 14.622 3.487 -1.405 1.00 97.31 155 HIS A O 1
ATOM 1198 N N . PRO A 1 156 ? 12.547 3.133 -2.197 1.00 97.88 156 PRO A N 1
ATOM 1199 C CA . PRO A 1 156 ? 11.881 3.555 -0.972 1.00 97.88 156 PRO A CA 1
ATOM 1200 C C . PRO A 1 156 ? 12.262 2.710 0.245 1.00 97.88 156 PRO A C 1
ATOM 1202 O O . PRO A 1 156 ? 12.232 1.476 0.191 1.00 97.88 156 PRO A O 1
ATOM 1205 N N . ALA A 1 157 ? 12.517 3.396 1.360 1.00 97.62 157 ALA A N 1
ATOM 1206 C CA . ALA A 1 157 ? 12.504 2.815 2.701 1.00 97.62 157 ALA A CA 1
ATOM 1207 C C . ALA A 1 157 ? 11.052 2.648 3.205 1.00 97.62 157 ALA A C 1
ATOM 1209 O O . ALA A 1 157 ? 10.097 2.852 2.444 1.00 97.62 157 ALA A O 1
ATOM 1210 N N . TRP A 1 158 ? 10.851 2.279 4.476 1.00 97.44 158 TRP A N 1
ATOM 1211 C CA . TRP A 1 158 ? 9.524 1.901 4.981 1.00 97.44 158 TRP A CA 1
ATOM 1212 C C . TRP A 1 158 ? 8.417 2.937 4.770 1.00 97.44 158 TRP A C 1
ATOM 1214 O O . TRP A 1 158 ? 7.296 2.546 4.439 1.00 97.44 158 TRP A O 1
ATOM 1224 N N . ALA A 1 159 ? 8.701 4.236 4.901 1.00 98.31 159 ALA A N 1
ATOM 1225 C CA . ALA A 1 159 ? 7.677 5.256 4.703 1.00 98.31 159 ALA A CA 1
ATOM 1226 C C . ALA A 1 159 ? 7.144 5.230 3.265 1.00 98.31 159 ALA A C 1
ATOM 1228 O O . ALA A 1 159 ? 5.936 5.167 3.046 1.00 98.31 159 ALA A O 1
ATOM 1229 N N . GLY A 1 160 ? 8.036 5.210 2.272 1.00 98.50 160 GLY A N 1
ATOM 1230 C CA . GLY A 1 160 ? 7.628 5.164 0.872 1.00 98.50 160 GLY A CA 1
ATOM 1231 C C . GLY A 1 160 ? 7.035 3.822 0.447 1.00 98.50 160 GLY A C 1
ATOM 1232 O O . GLY A 1 160 ? 6.088 3.816 -0.337 1.00 98.50 160 GLY A O 1
ATOM 1233 N N . GLN A 1 161 ? 7.499 2.701 1.011 1.00 97.88 161 GLN A N 1
ATOM 1234 C CA . GLN A 1 161 ? 6.877 1.387 0.788 1.00 97.88 161 GLN A CA 1
ATOM 1235 C C . GLN A 1 161 ? 5.409 1.374 1.244 1.00 97.88 161 GLN A C 1
ATOM 1237 O O . GLN A 1 161 ? 4.547 0.877 0.523 1.00 97.88 161 GLN A O 1
ATOM 1242 N N . VAL A 1 162 ? 5.091 1.977 2.397 1.00 98.12 162 VAL A N 1
ATOM 1243 C CA . VAL A 1 162 ? 3.701 2.093 2.882 1.00 98.12 162 VAL A CA 1
ATOM 1244 C C . VAL A 1 162 ? 2.862 3.001 1.987 1.00 98.12 162 VAL A C 1
ATOM 1246 O O . VAL A 1 162 ? 1.719 2.668 1.680 1.00 98.12 162 VAL A O 1
ATOM 1249 N N . VAL A 1 163 ? 3.424 4.118 1.524 1.00 98.69 163 VAL A N 1
ATOM 1250 C CA . VAL A 1 163 ? 2.747 5.030 0.589 1.00 98.69 163 VAL A CA 1
ATOM 1251 C C . VAL A 1 163 ? 2.433 4.323 -0.739 1.00 98.69 163 VAL A C 1
ATOM 1253 O O . VAL A 1 163 ? 1.334 4.464 -1.276 1.00 98.69 163 VAL A O 1
ATOM 1256 N N . MET A 1 164 ? 3.351 3.495 -1.248 1.00 98.69 164 MET A N 1
ATOM 1257 C CA . MET A 1 164 ? 3.093 2.647 -2.417 1.00 98.69 164 MET A CA 1
ATOM 1258 C C . MET A 1 164 ? 2.028 1.586 -2.128 1.00 98.69 164 MET A C 1
ATOM 1260 O O . MET A 1 164 ? 1.103 1.418 -2.925 1.00 98.69 164 MET A O 1
ATOM 1264 N N . ALA A 1 165 ? 2.122 0.897 -0.986 1.00 97.88 165 ALA A N 1
ATOM 1265 C CA . ALA A 1 165 ? 1.147 -0.106 -0.573 1.00 97.88 165 ALA A CA 1
ATOM 1266 C C . ALA A 1 165 ? -0.264 0.489 -0.484 1.00 97.88 165 ALA A C 1
ATOM 1268 O O . ALA A 1 165 ? -1.204 -0.117 -0.987 1.00 97.88 165 ALA A O 1
ATOM 1269 N N . TYR A 1 166 ? -0.412 1.702 0.056 1.00 98.31 166 TYR A N 1
ATOM 1270 C CA . TYR A 1 166 ? -1.674 2.442 0.052 1.00 98.31 166 TYR A CA 1
ATOM 1271 C C . TYR A 1 166 ? -2.252 2.574 -1.368 1.00 98.31 166 TYR A C 1
ATOM 1273 O O . TYR A 1 166 ? -3.402 2.198 -1.597 1.00 98.31 166 TYR A O 1
ATOM 1281 N N . GLY A 1 167 ? -1.446 3.013 -2.343 1.00 97.56 167 GLY A N 1
ATOM 1282 C CA . GLY A 1 167 ? -1.873 3.124 -3.744 1.00 97.56 167 GLY A CA 1
ATOM 1283 C C . GLY A 1 167 ? -2.335 1.790 -4.344 1.00 97.56 167 GLY A C 1
ATOM 1284 O O . GLY A 1 167 ? -3.376 1.730 -5.002 1.00 97.56 167 GLY A O 1
ATOM 1285 N N . PHE A 1 168 ? -1.615 0.700 -4.066 1.00 98.19 168 PHE A N 1
ATOM 1286 C CA . PHE A 1 168 ? -1.994 -0.643 -4.518 1.00 98.19 168 PHE A CA 1
ATOM 1287 C C . PHE A 1 168 ? -3.265 -1.167 -3.854 1.00 98.19 168 PHE A C 1
ATOM 1289 O O . PHE A 1 168 ? -4.127 -1.704 -4.545 1.00 98.19 168 PHE A O 1
ATOM 1296 N N . LEU A 1 169 ? -3.417 -1.005 -2.540 1.00 96.50 169 LEU A N 1
ATOM 1297 C CA . LEU A 1 169 ? -4.606 -1.464 -1.819 1.00 96.50 169 LEU A CA 1
ATOM 1298 C C . LEU A 1 169 ? -5.862 -0.721 -2.299 1.00 96.50 169 LEU A C 1
ATOM 1300 O O . LEU A 1 169 ? -6.906 -1.347 -2.490 1.00 96.50 169 LEU A O 1
ATOM 1304 N N . LYS A 1 170 ? -5.752 0.579 -2.603 1.00 95.06 170 LYS A N 1
ATOM 1305 C CA . LYS A 1 170 ? -6.827 1.340 -3.259 1.00 95.06 170 LYS A CA 1
ATOM 1306 C C . LYS A 1 170 ? -7.112 0.831 -4.674 1.00 95.06 170 LYS A C 1
ATOM 1308 O O . LYS A 1 170 ? -8.276 0.620 -5.000 1.00 95.06 170 LYS A O 1
ATOM 1313 N N . GLY A 1 171 ? -6.081 0.583 -5.485 1.00 93.25 171 GLY A N 1
ATOM 1314 C CA . GLY A 1 171 ? -6.230 0.016 -6.835 1.00 93.25 171 GLY A CA 1
ATOM 1315 C C . GLY A 1 171 ? -6.842 -1.392 -6.848 1.00 93.25 171 GLY A C 1
ATOM 1316 O O . GLY A 1 171 ? -7.551 -1.753 -7.780 1.00 93.25 171 GLY A O 1
ATOM 1317 N N . LEU A 1 172 ? -6.635 -2.170 -5.783 1.00 93.81 172 LEU A N 1
ATOM 1318 C CA . LEU A 1 172 ? -7.276 -3.471 -5.567 1.00 93.81 172 LEU A CA 1
ATOM 1319 C C . LEU A 1 172 ? -8.744 -3.357 -5.120 1.00 93.81 172 LEU A C 1
ATOM 1321 O O . LEU A 1 172 ? -9.457 -4.363 -5.129 1.00 93.81 172 LEU A O 1
ATOM 1325 N N . GLY A 1 173 ? -9.203 -2.153 -4.765 1.00 92.69 173 GLY A N 1
ATOM 1326 C CA . GLY A 1 173 ? -10.577 -1.870 -4.357 1.00 92.69 173 GLY A CA 1
ATOM 1327 C C . GLY A 1 173 ? -10.846 -2.061 -2.865 1.00 92.69 173 GLY A C 1
ATOM 1328 O O . GLY A 1 173 ? -12.000 -2.242 -2.484 1.00 92.69 173 GLY A O 1
ATOM 1329 N N . LEU A 1 174 ? -9.817 -2.047 -2.009 1.00 92.81 174 LEU A N 1
ATOM 1330 C CA . LEU A 1 174 ? -10.038 -2.137 -0.567 1.00 92.81 174 LEU A CA 1
ATOM 1331 C C . LEU A 1 174 ? -10.689 -0.849 -0.054 1.00 92.81 174 LEU A C 1
ATOM 1333 O O . LEU A 1 174 ? -10.182 0.254 -0.264 1.00 92.81 174 LEU A O 1
ATOM 1337 N N . ASP A 1 175 ? -11.801 -1.010 0.660 1.00 92.19 175 ASP A N 1
ATOM 1338 C CA . ASP A 1 175 ? -12.545 0.099 1.252 1.00 92.19 175 ASP A CA 1
ATOM 1339 C C . ASP A 1 175 ? -12.043 0.482 2.648 1.00 92.19 175 ASP A C 1
ATOM 1341 O O . ASP A 1 175 ? -12.372 1.564 3.121 1.00 92.19 175 ASP A O 1
ATOM 1345 N N . GLY A 1 176 ? -11.278 -0.391 3.312 1.00 94.19 176 GLY A N 1
ATOM 1346 C CA . GLY A 1 176 ? -10.743 -0.192 4.657 1.00 94.19 176 GLY A CA 1
ATOM 1347 C C . GLY A 1 176 ? -11.735 -0.322 5.803 1.00 94.19 176 GLY A C 1
ATOM 1348 O O . GLY A 1 176 ? -11.381 0.014 6.931 1.00 94.19 176 GLY A O 1
ATOM 1349 N N . ASN A 1 177 ? -12.964 -0.776 5.553 1.00 95.06 177 ASN A N 1
ATOM 1350 C CA . ASN A 1 177 ? -13.930 -1.008 6.618 1.00 95.06 177 ASN A CA 1
ATOM 1351 C C . ASN A 1 177 ? -13.616 -2.335 7.314 1.00 95.06 177 ASN A C 1
ATOM 1353 O O . ASN A 1 177 ? -13.832 -3.407 6.749 1.00 95.06 177 ASN A O 1
ATOM 1357 N N . LEU A 1 178 ? -13.116 -2.276 8.545 1.00 95.06 178 LEU A N 1
ATOM 1358 C CA . LEU A 1 178 ? -12.793 -3.465 9.329 1.00 95.06 178 LEU A CA 1
ATOM 1359 C C . LEU A 1 178 ? -13.926 -3.886 10.259 1.00 95.06 178 LEU A C 1
ATOM 1361 O O . LEU A 1 178 ? -13.758 -4.860 10.981 1.00 95.06 178 LEU A O 1
ATOM 1365 N N . GLY A 1 179 ? -15.068 -3.199 10.231 1.00 95.81 179 GLY A N 1
ATOM 1366 C CA . GLY A 1 179 ? -16.194 -3.442 11.124 1.00 95.81 179 GLY A CA 1
ATOM 1367 C C . GLY A 1 179 ? -16.219 -2.498 12.322 1.00 95.81 179 GLY A C 1
ATOM 1368 O O . GLY A 1 179 ? -15.402 -1.579 12.451 1.00 95.81 179 GLY A O 1
ATOM 1369 N N . SER A 1 180 ? -17.195 -2.726 13.195 1.00 97.50 180 SER A N 1
ATOM 1370 C CA . SER A 1 180 ? -17.489 -1.842 14.316 1.00 97.50 180 SER A CA 1
ATOM 1371 C C . SER A 1 180 ? -17.784 -2.618 15.600 1.00 97.50 180 SER A C 1
ATOM 1373 O O . SER A 1 180 ? -18.132 -3.800 15.566 1.00 97.50 180 SER A O 1
ATOM 1375 N N . VAL A 1 181 ? -17.646 -1.936 16.735 1.00 98.19 181 VAL A N 1
ATOM 1376 C CA . VAL A 1 181 ? -18.227 -2.327 18.021 1.00 98.19 181 VAL A CA 1
ATOM 1377 C C . VAL A 1 181 ? -19.038 -1.149 18.535 1.00 98.19 181 VAL A C 1
ATOM 1379 O O . VAL A 1 181 ? -18.497 -0.062 18.722 1.00 98.19 181 VAL A O 1
ATOM 1382 N N . THR A 1 182 ? -20.328 -1.364 18.765 1.00 98.56 182 THR A N 1
ATOM 1383 C CA . THR A 1 182 ? -21.239 -0.356 19.312 1.00 98.56 182 THR A CA 1
ATOM 1384 C C . THR A 1 182 ? -21.673 -0.767 20.710 1.00 98.56 182 THR A C 1
ATOM 1386 O O . THR A 1 182 ? -22.174 -1.873 20.891 1.00 98.56 182 THR A O 1
ATOM 1389 N N . TYR A 1 183 ? -21.492 0.115 21.691 1.00 98.44 183 TYR A N 1
ATOM 1390 C CA . TYR A 1 183 ? -21.974 -0.064 23.060 1.00 98.44 183 TYR A CA 1
ATOM 1391 C C . TYR A 1 183 ? -23.163 0.859 23.334 1.00 98.44 183 TYR A C 1
ATOM 1393 O O . TYR A 1 183 ? -23.077 2.062 23.098 1.00 98.44 183 TYR A O 1
ATOM 1401 N N . ASP A 1 184 ? -24.260 0.307 23.844 1.00 97.62 184 ASP A N 1
ATOM 1402 C CA . ASP A 1 184 ? -25.396 1.058 24.378 1.00 97.62 184 ASP A CA 1
ATOM 1403 C C . ASP A 1 184 ? -25.221 1.214 25.888 1.00 97.62 184 ASP A C 1
ATOM 1405 O O . ASP A 1 184 ? -25.296 0.228 26.628 1.00 97.62 184 ASP A O 1
ATOM 1409 N N . ALA A 1 185 ? -24.976 2.441 26.353 1.00 95.88 185 ALA A N 1
ATOM 1410 C CA . ALA A 1 185 ? -24.773 2.690 27.778 1.00 95.88 185 ALA A CA 1
ATOM 1411 C C . ALA A 1 185 ? -26.053 2.477 28.596 1.00 95.88 185 ALA A C 1
ATOM 1413 O O . ALA A 1 185 ? -25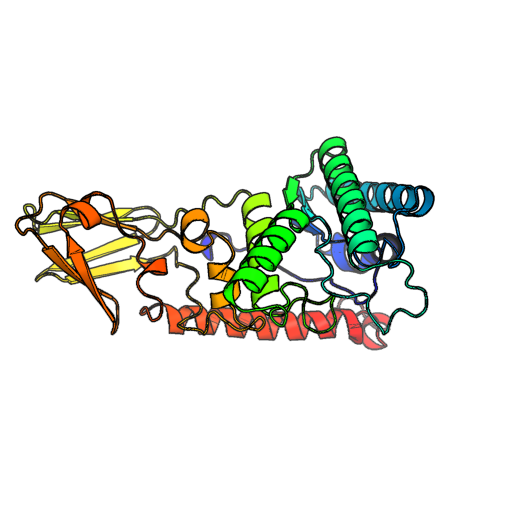.974 1.900 29.681 1.00 95.88 185 ALA A O 1
ATOM 1414 N N . SER A 1 186 ? -27.216 2.854 28.057 1.00 94.31 186 SER A N 1
ATOM 1415 C CA . SER A 1 186 ? -28.501 2.693 28.742 1.00 94.31 186 SER A CA 1
ATOM 1416 C C . SER A 1 186 ? -28.931 1.226 28.774 1.00 94.31 186 SER A C 1
ATOM 1418 O O . SER A 1 186 ? -29.293 0.691 29.825 1.00 94.31 186 SER A O 1
ATOM 1420 N N . GLY A 1 187 ? -28.820 0.543 27.631 1.00 93.38 187 GLY A N 1
ATOM 1421 C CA . GLY A 1 187 ? -29.112 -0.886 27.505 1.00 93.38 187 GLY A CA 1
ATOM 1422 C C . GLY A 1 187 ? -28.046 -1.806 28.111 1.00 93.38 187 GLY A C 1
ATOM 1423 O O . GLY A 1 187 ? -28.293 -3.001 28.267 1.00 93.38 187 GLY A O 1
ATOM 1424 N N . LYS A 1 188 ? -26.864 -1.270 28.448 1.00 93.69 188 LYS A N 1
ATOM 1425 C CA . LYS A 1 188 ? -25.693 -1.992 28.984 1.00 93.69 188 LYS A CA 1
ATOM 1426 C C . LYS A 1 188 ? -25.296 -3.203 28.143 1.00 93.69 188 LYS A C 1
ATOM 1428 O O . LYS A 1 188 ? -24.957 -4.265 28.666 1.00 93.69 188 LYS A O 1
ATOM 1433 N N . SER A 1 189 ? -25.343 -3.045 26.826 1.00 95.88 189 SER A N 1
ATOM 1434 C CA . SER A 1 189 ? -25.079 -4.121 25.872 1.00 95.88 189 SER A CA 1
ATOM 1435 C C . SER A 1 189 ? -24.159 -3.649 24.753 1.00 95.88 189 SER A C 1
ATOM 1437 O O . SER A 1 189 ? -24.092 -2.460 24.452 1.00 95.88 189 SER A O 1
ATOM 1439 N N . ALA A 1 190 ? -23.427 -4.584 24.151 1.00 98.12 190 ALA A N 1
ATOM 1440 C CA . ALA A 1 190 ? -22.559 -4.315 23.015 1.00 98.12 190 ALA A CA 1
ATOM 1441 C C . ALA A 1 190 ? -22.944 -5.197 21.828 1.00 98.12 190 ALA A C 1
ATOM 1443 O O . ALA A 1 190 ? -23.317 -6.358 22.003 1.00 98.12 190 ALA A O 1
ATOM 1444 N N . VAL A 1 191 ? -22.784 -4.657 20.625 1.00 98.19 191 VAL A N 1
ATOM 1445 C CA . VAL A 1 191 ? -22.932 -5.373 19.356 1.00 98.19 191 VAL A CA 1
ATOM 1446 C C . VAL A 1 191 ? -21.665 -5.170 18.536 1.00 98.19 191 VAL A C 1
ATOM 1448 O O . VAL A 1 191 ? -21.121 -4.068 18.488 1.00 98.19 191 VAL A O 1
ATOM 1451 N N . GLY A 1 192 ? -21.182 -6.240 17.911 1.00 97.62 192 GLY A N 1
ATOM 1452 C CA . GLY A 1 192 ? -20.057 -6.209 16.984 1.00 97.62 192 GLY A CA 1
ATOM 1453 C C . GLY A 1 192 ? -20.518 -6.522 15.563 1.00 97.62 192 GLY A C 1
ATOM 1454 O O . GLY A 1 192 ? -21.439 -7.311 15.358 1.00 97.62 192 GLY A O 1
ATOM 1455 N N . GLU A 1 193 ? -19.880 -5.897 14.579 1.00 96.69 193 GLU A N 1
ATOM 1456 C CA . GLU A 1 193 ? -20.201 -6.037 13.155 1.00 96.69 193 GLU A CA 1
ATOM 1457 C C . GLU A 1 193 ? -18.938 -6.296 12.332 1.00 96.69 193 GLU A C 1
ATOM 1459 O O . GLU A 1 193 ? -17.834 -5.965 12.749 1.00 96.69 193 GLU A O 1
ATOM 1464 N N . GLY A 1 194 ? -19.066 -6.849 11.122 1.00 92.38 194 GLY A N 1
ATOM 1465 C CA . GLY A 1 194 ? -17.926 -6.956 10.197 1.00 92.38 194 GLY A CA 1
ATOM 1466 C C . GLY A 1 194 ? -16.841 -7.961 10.611 1.00 92.38 194 GLY A C 1
ATOM 1467 O O . GLY A 1 194 ? -15.696 -7.826 10.184 1.00 92.38 194 GLY A O 1
ATOM 1468 N N . GLY A 1 195 ? -17.202 -8.978 11.403 1.00 92.00 195 GLY A N 1
ATOM 1469 C CA . GLY A 1 195 ? -16.291 -10.034 11.865 1.00 92.00 195 GLY A CA 1
ATOM 1470 C C . GLY A 1 195 ? -15.865 -9.916 13.331 1.00 92.00 195 GLY A C 1
ATOM 1471 O O . GLY A 1 195 ? -14.945 -10.626 13.742 1.00 92.00 195 GLY A O 1
ATOM 1472 N N . HIS A 1 196 ? -16.526 -9.046 14.102 1.00 95.44 196 HIS A N 1
ATOM 1473 C CA . HIS A 1 196 ? -16.325 -8.883 15.544 1.00 95.44 196 HIS A CA 1
ATOM 1474 C C . HIS A 1 196 ? -17.485 -9.508 16.321 1.00 95.44 196 HIS A C 1
ATOM 1476 O O . HIS A 1 196 ? -18.618 -9.047 16.241 1.00 95.44 196 HIS A O 1
ATOM 1482 N N . GLU A 1 197 ? -17.200 -10.561 17.077 1.00 96.69 197 GLU A N 1
ATOM 1483 C CA . GLU A 1 197 ? -18.149 -11.251 17.952 1.00 96.69 197 GLU A CA 1
ATOM 1484 C C . GLU A 1 197 ? -17.991 -10.733 19.387 1.00 96.69 197 GLU A C 1
ATOM 1486 O O . GLU A 1 197 ? -16.890 -10.769 19.945 1.00 96.69 197 GLU A O 1
ATOM 1491 N N . ILE A 1 198 ? -19.085 -10.273 20.002 1.00 97.88 198 ILE A N 1
ATOM 1492 C CA . ILE A 1 198 ? -19.099 -9.901 21.422 1.00 97.88 198 ILE A CA 1
ATOM 1493 C C . ILE A 1 198 ? -19.250 -11.169 22.257 1.00 97.88 198 ILE A C 1
ATOM 1495 O O . ILE A 1 198 ? -20.281 -11.833 22.205 1.00 97.88 198 ILE A O 1
ATOM 1499 N N . LEU A 1 199 ? -18.222 -11.492 23.039 1.00 97.94 199 LEU A N 1
ATOM 1500 C CA . LEU A 1 199 ? -18.241 -12.634 23.956 1.00 97.94 199 LEU A CA 1
ATOM 1501 C C . LEU A 1 199 ? -18.846 -12.260 25.307 1.00 97.94 199 LEU A C 1
ATOM 1503 O O . LEU A 1 199 ? -19.523 -13.067 25.936 1.00 97.94 199 LEU A O 1
ATOM 1507 N N . GLU A 1 200 ? -18.569 -11.041 25.766 1.00 97.25 200 GLU A N 1
ATOM 1508 C CA . GLU A 1 200 ? -19.034 -10.529 27.051 1.00 97.25 200 GLU A CA 1
ATOM 1509 C C . GLU A 1 200 ? -19.081 -8.998 27.018 1.00 97.25 200 GLU A C 1
ATOM 1511 O O . GLU A 1 200 ? -18.213 -8.360 26.422 1.00 97.25 200 GLU A O 1
ATOM 1516 N N . SER A 1 201 ? -20.073 -8.411 27.686 1.00 96.75 201 SER A N 1
ATOM 1517 C CA . SER A 1 201 ? -20.163 -6.974 27.955 1.00 96.75 201 SER A CA 1
ATOM 1518 C C . SER A 1 201 ? -20.649 -6.784 29.387 1.00 96.75 201 SER A C 1
ATOM 1520 O O . SER A 1 201 ? -21.832 -6.972 29.670 1.00 96.75 201 SER A O 1
ATOM 1522 N N . LYS A 1 202 ? -19.736 -6.474 30.307 1.00 94.62 202 LYS A N 1
ATOM 1523 C CA . LYS A 1 202 ? -20.027 -6.395 31.743 1.00 94.62 202 LYS A CA 1
ATOM 1524 C C . LYS A 1 202 ? -19.063 -5.440 32.441 1.00 94.62 202 LYS A C 1
ATOM 1526 O O . LYS A 1 202 ? -17.893 -5.377 32.081 1.00 94.62 202 LYS A O 1
ATOM 1531 N N . ASP A 1 203 ? -19.552 -4.703 33.439 1.00 90.94 203 ASP A N 1
ATOM 1532 C CA . ASP A 1 203 ? -18.746 -3.832 34.311 1.00 90.94 203 ASP A CA 1
ATOM 1533 C C . ASP A 1 203 ? -17.852 -2.840 33.534 1.00 90.94 203 ASP A C 1
ATOM 1535 O O . ASP A 1 203 ? -16.703 -2.591 33.891 1.00 90.94 203 ASP A O 1
ATOM 1539 N N . GLY A 1 204 ? -18.372 -2.293 32.426 1.00 89.94 204 GLY A N 1
ATOM 1540 C CA . GLY A 1 204 ? -17.641 -1.359 31.560 1.00 89.94 204 GLY A CA 1
ATOM 1541 C C . GLY A 1 204 ? -16.567 -2.004 30.673 1.00 89.94 204 GLY A C 1
ATOM 1542 O O . GLY A 1 204 ? -15.810 -1.290 30.021 1.00 89.94 204 GLY A O 1
ATOM 1543 N N . LYS A 1 205 ? -16.496 -3.339 30.623 1.00 96.00 205 LYS A N 1
ATOM 1544 C CA . LYS A 1 205 ? -15.577 -4.105 29.777 1.00 96.00 205 LYS A CA 1
ATOM 1545 C C . LYS A 1 205 ? -16.339 -4.852 28.687 1.00 96.00 205 LYS A C 1
ATOM 1547 O O . LYS A 1 205 ? -17.332 -5.519 28.962 1.00 96.00 205 LYS A O 1
ATOM 1552 N N . ILE A 1 206 ? -15.814 -4.791 27.466 1.00 97.44 206 ILE A N 1
ATOM 1553 C CA . ILE A 1 206 ? -16.318 -5.535 26.310 1.00 97.44 206 ILE A CA 1
ATOM 1554 C C . ILE A 1 206 ? -15.220 -6.498 25.858 1.00 97.44 206 ILE A C 1
ATOM 1556 O O . ILE A 1 206 ? -14.106 -6.078 25.540 1.00 97.44 206 ILE A O 1
ATOM 1560 N N . THR A 1 207 ? -15.524 -7.791 25.843 1.00 96.56 207 THR A N 1
ATOM 1561 C CA . THR A 1 207 ? -14.625 -8.841 25.356 1.00 96.56 207 THR A CA 1
ATOM 1562 C C . THR A 1 207 ? -15.046 -9.238 23.947 1.00 96.56 207 THR A C 1
ATOM 1564 O O . THR A 1 207 ? -16.197 -9.611 23.722 1.00 96.56 207 THR A O 1
ATOM 1567 N N . ILE A 1 208 ? -14.109 -9.174 23.001 1.00 95.06 208 ILE A N 1
ATOM 1568 C CA . ILE A 1 208 ? -14.371 -9.354 21.569 1.00 95.06 208 ILE A CA 1
ATOM 1569 C C . ILE A 1 208 ? -13.506 -10.494 21.031 1.00 95.06 208 ILE A C 1
ATOM 1571 O O . ILE A 1 208 ? -12.306 -10.549 21.312 1.00 95.06 208 ILE A O 1
ATOM 1575 N N . ARG A 1 209 ? -14.087 -11.363 20.202 1.00 94.19 209 ARG A N 1
ATOM 1576 C CA . ARG A 1 209 ? -13.337 -12.210 19.268 1.00 94.19 209 ARG A CA 1
ATOM 1577 C C . ARG A 1 209 ? -13.413 -11.580 17.883 1.00 94.19 209 ARG A C 1
ATOM 1579 O O . ARG A 1 209 ? -14.501 -11.392 17.352 1.00 94.19 209 ARG A O 1
ATOM 1586 N N . SER A 1 210 ? -12.262 -11.248 17.306 1.00 90.69 210 SER A N 1
ATOM 1587 C CA . SER A 1 210 ? -12.186 -10.624 15.984 1.00 90.69 210 SER A CA 1
ATOM 1588 C C . SER A 1 210 ? -11.541 -11.557 14.970 1.00 90.69 210 SER A C 1
ATOM 1590 O O . SER A 1 210 ? -10.456 -12.082 15.214 1.00 90.69 210 SER A O 1
ATOM 1592 N N . ASN A 1 211 ? -12.179 -11.692 13.808 1.00 88.56 211 ASN A N 1
ATOM 1593 C CA . ASN A 1 211 ? -11.611 -12.360 12.634 1.00 88.56 211 ASN A CA 1
ATOM 1594 C C . ASN A 1 211 ? -11.080 -11.357 11.591 1.00 88.56 211 ASN A C 1
ATOM 1596 O O . ASN A 1 211 ? -10.568 -11.754 10.544 1.00 88.56 211 ASN A O 1
ATOM 1600 N N . ARG A 1 212 ? -11.183 -10.049 11.865 1.00 88.00 212 ARG A N 1
ATOM 1601 C CA . ARG A 1 212 ? -10.799 -8.970 10.948 1.00 88.00 212 ARG A CA 1
ATOM 1602 C C . ARG A 1 212 ? -9.923 -7.952 11.670 1.00 88.00 212 ARG A C 1
ATOM 1604 O O . ARG A 1 212 ? -10.396 -6.938 12.172 1.00 88.00 212 ARG A O 1
ATOM 1611 N N . LEU A 1 213 ? -8.631 -8.259 11.742 1.00 86.50 213 LEU A N 1
ATOM 1612 C CA . LEU A 1 213 ? -7.669 -7.448 12.486 1.00 86.50 213 LEU A CA 1
ATOM 1613 C C . LEU A 1 213 ? -7.247 -6.197 11.698 1.00 86.50 213 LEU A C 1
ATOM 1615 O O . LEU A 1 213 ? -6.986 -6.310 10.496 1.00 86.50 213 LEU A O 1
ATOM 1619 N N . PRO A 1 214 ? -7.109 -5.034 12.358 1.00 92.56 214 PRO A N 1
ATOM 1620 C CA . PRO A 1 214 ? -6.434 -3.882 11.780 1.00 92.56 214 PRO A CA 1
ATOM 1621 C C . PRO A 1 214 ? -4.946 -4.126 11.561 1.00 92.56 214 PRO A C 1
ATOM 1623 O O . PRO A 1 214 ? -4.286 -4.827 12.335 1.00 92.56 214 PRO A O 1
ATOM 1626 N N . PHE A 1 215 ? -4.397 -3.467 10.543 1.00 94.44 215 PHE A N 1
ATOM 1627 C CA . PHE A 1 215 ? -2.960 -3.316 10.380 1.00 94.44 215 PHE A CA 1
ATOM 1628 C C . PHE A 1 215 ? -2.404 -2.524 11.570 1.00 94.44 215 PHE A C 1
ATOM 1630 O O . PHE A 1 215 ? -2.703 -1.346 11.742 1.00 94.44 215 PHE A O 1
ATOM 1637 N N . SER A 1 216 ? -1.639 -3.192 12.433 1.00 94.62 216 SER A N 1
AT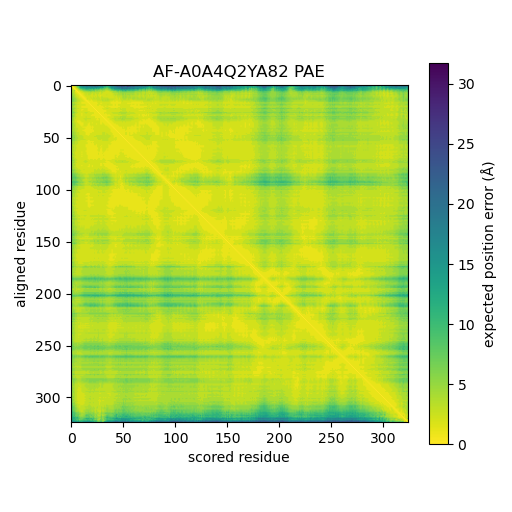OM 1638 C CA . SER A 1 216 ? -1.185 -2.647 13.719 1.00 94.62 216 SER A CA 1
ATOM 1639 C C . SER A 1 216 ? 0.333 -2.787 13.843 1.00 94.62 216 SER A C 1
ATOM 1641 O O . SER A 1 216 ? 0.799 -3.697 14.528 1.00 94.62 216 SER A O 1
ATOM 1643 N N . PRO A 1 217 ? 1.126 -1.928 13.176 1.00 94.50 217 PRO A N 1
ATOM 1644 C CA . PRO A 1 217 ? 2.587 -2.040 13.184 1.00 94.50 217 PRO A CA 1
ATOM 1645 C C . PRO A 1 217 ? 3.234 -1.659 14.529 1.00 94.50 217 PRO A C 1
ATOM 1647 O O . PRO A 1 217 ? 4.448 -1.769 14.667 1.00 94.50 217 PRO A O 1
ATOM 1650 N N . GLY A 1 218 ? 2.448 -1.225 15.519 1.00 94.69 218 GLY A N 1
ATOM 1651 C CA . GLY A 1 218 ? 2.952 -0.699 16.788 1.00 94.69 218 GLY A CA 1
ATOM 1652 C C . GLY A 1 218 ? 3.288 0.795 16.722 1.00 94.69 218 GLY A C 1
ATOM 1653 O O . GLY A 1 218 ? 3.032 1.434 15.695 1.00 94.69 218 GLY A O 1
ATOM 1654 N N . PRO A 1 219 ? 3.816 1.377 17.810 1.00 95.31 219 PRO A N 1
ATOM 1655 C CA . PRO A 1 219 ? 4.289 2.759 17.829 1.00 95.31 219 PRO A CA 1
ATOM 1656 C C . PRO A 1 219 ? 5.520 2.944 16.930 1.00 95.31 219 PRO A C 1
ATOM 1658 O O . PRO A 1 219 ? 6.284 2.010 16.686 1.00 95.31 219 PRO A O 1
ATOM 1661 N N . GLY A 1 220 ? 5.741 4.166 16.448 1.00 95.12 220 GLY A N 1
ATOM 1662 C CA . GLY A 1 220 ? 6.880 4.485 15.588 1.00 95.12 220 GLY A CA 1
ATOM 1663 C C . GLY A 1 220 ? 7.053 5.984 15.377 1.00 95.12 220 GLY A C 1
ATOM 1664 O O . GLY A 1 220 ? 6.116 6.762 15.531 1.00 95.12 220 GLY A O 1
ATOM 1665 N N . VAL A 1 221 ? 8.268 6.396 15.021 1.00 96.88 221 VAL A N 1
ATOM 1666 C CA . VAL A 1 221 ? 8.586 7.808 14.756 1.00 96.88 221 VAL A CA 1
ATOM 1667 C C . VAL A 1 221 ? 7.926 8.289 13.462 1.00 96.88 221 VAL A C 1
ATOM 1669 O O . VAL A 1 221 ? 7.762 7.513 12.523 1.00 96.88 221 VAL A O 1
ATOM 1672 N N . LEU A 1 222 ? 7.554 9.567 13.387 1.00 96.94 222 LEU A N 1
ATOM 1673 C CA . LEU A 1 222 ? 6.867 10.135 12.215 1.00 96.94 222 LEU A CA 1
ATOM 1674 C C . LEU A 1 222 ? 7.796 10.919 11.278 1.00 96.94 222 LEU A C 1
ATOM 1676 O O . LEU A 1 222 ? 7.408 11.249 10.166 1.00 96.94 222 LEU A O 1
ATOM 1680 N N . ASP A 1 223 ? 9.022 11.203 11.710 1.00 96.81 223 ASP A N 1
ATOM 1681 C CA . ASP A 1 223 ? 9.968 12.111 11.052 1.00 96.81 223 ASP A CA 1
ATOM 1682 C C . ASP A 1 223 ? 11.152 11.387 10.380 1.00 96.81 223 ASP A C 1
ATOM 1684 O O . ASP A 1 223 ? 12.138 12.018 9.991 1.00 96.81 223 ASP A O 1
ATOM 1688 N N . LYS A 1 224 ? 11.072 10.058 10.234 1.00 97.19 224 LYS A N 1
ATOM 1689 C CA . LYS A 1 224 ? 12.070 9.233 9.534 1.00 97.19 224 LYS A CA 1
ATOM 1690 C C . LYS A 1 224 ? 11.448 8.544 8.329 1.00 97.19 224 LYS A C 1
ATOM 1692 O O . LYS A 1 224 ? 10.381 7.949 8.432 1.00 97.19 224 LYS A O 1
ATOM 1697 N N . ASP A 1 225 ? 12.153 8.578 7.205 1.00 96.25 225 ASP A N 1
ATOM 1698 C CA . ASP A 1 225 ? 11.753 7.897 5.971 1.00 96.25 225 ASP A CA 1
ATOM 1699 C C . ASP A 1 225 ? 11.843 6.368 6.072 1.00 96.25 225 ASP A C 1
ATOM 1701 O O . ASP A 1 225 ? 11.119 5.662 5.374 1.00 96.25 225 ASP A O 1
ATOM 1705 N N . ASP A 1 226 ? 12.640 5.845 7.001 1.00 96.94 226 ASP A N 1
ATOM 1706 C CA . ASP A 1 226 ? 12.653 4.424 7.365 1.00 96.94 226 ASP A CA 1
ATOM 1707 C C . ASP A 1 226 ? 11.672 4.077 8.504 1.00 96.94 226 ASP A C 1
ATOM 1709 O O . ASP A 1 226 ? 11.964 3.283 9.394 1.00 96.94 226 ASP A O 1
ATOM 1713 N N . SER A 1 227 ? 10.491 4.704 8.516 1.00 97.25 227 SER A N 1
ATOM 1714 C CA . SER A 1 227 ? 9.426 4.400 9.477 1.00 97.25 227 SER A CA 1
ATOM 1715 C C . SER A 1 227 ? 8.100 4.090 8.791 1.00 97.25 227 SER A C 1
ATOM 1717 O O . SER A 1 227 ? 7.577 4.885 8.007 1.00 97.25 227 SER A O 1
ATOM 1719 N N . LEU A 1 228 ? 7.499 2.958 9.169 1.00 96.25 228 LEU A N 1
ATOM 1720 C CA . LEU A 1 228 ? 6.144 2.578 8.756 1.00 96.25 228 LEU A CA 1
ATOM 1721 C C . LEU A 1 228 ? 5.112 3.632 9.173 1.00 96.25 228 LEU A C 1
ATOM 1723 O O . LEU A 1 228 ? 4.251 4.001 8.377 1.00 96.25 228 LEU A O 1
ATOM 1727 N N . ARG A 1 229 ? 5.212 4.146 10.408 1.00 96.88 229 ARG A N 1
ATOM 1728 C CA . ARG A 1 229 ? 4.271 5.141 10.943 1.00 96.88 229 ARG A CA 1
ATOM 1729 C C . ARG A 1 229 ? 4.391 6.486 10.241 1.00 96.88 229 ARG A C 1
ATOM 1731 O O . ARG A 1 229 ? 3.366 7.112 9.992 1.00 96.88 229 ARG A O 1
ATOM 1738 N N . ALA A 1 230 ? 5.601 6.885 9.848 1.00 98.00 230 ALA A N 1
ATOM 1739 C CA . ALA A 1 230 ? 5.783 8.063 9.008 1.00 98.00 230 ALA A CA 1
ATOM 1740 C C . ALA A 1 230 ? 5.047 7.896 7.670 1.00 98.00 230 ALA A C 1
ATOM 1742 O O . ALA A 1 230 ? 4.249 8.749 7.301 1.00 98.00 230 ALA A O 1
ATOM 1743 N N . GLY A 1 231 ? 5.220 6.756 6.988 1.00 98.00 231 GLY A N 1
ATOM 1744 C CA . GLY A 1 231 ? 4.495 6.457 5.748 1.00 98.00 231 GLY A CA 1
ATOM 1745 C C . GLY A 1 231 ? 2.975 6.469 5.912 1.00 98.00 231 GLY A C 1
ATOM 1746 O O . GLY A 1 231 ? 2.279 7.099 5.119 1.00 98.00 231 GLY A O 1
ATOM 1747 N N . MET A 1 232 ? 2.460 5.832 6.970 1.00 98.06 232 MET A N 1
ATOM 1748 C CA . MET A 1 232 ? 1.025 5.829 7.286 1.00 98.06 232 MET A CA 1
ATOM 1749 C C . MET A 1 232 ? 0.469 7.229 7.558 1.00 98.06 232 MET A C 1
ATOM 1751 O O . MET A 1 232 ? -0.703 7.449 7.287 1.00 98.06 232 MET A O 1
ATOM 1755 N N . ALA A 1 233 ? 1.272 8.155 8.089 1.00 97.62 233 ALA A N 1
ATOM 1756 C CA . ALA A 1 233 ? 0.856 9.529 8.367 1.00 97.62 233 ALA A CA 1
ATOM 1757 C C . ALA A 1 233 ? 0.886 10.443 7.125 1.00 97.62 233 ALA A C 1
ATOM 1759 O O . ALA A 1 233 ? 0.242 11.491 7.125 1.00 97.62 233 ALA A O 1
ATOM 1760 N N . LEU A 1 234 ? 1.616 10.062 6.069 1.00 98.44 234 LEU A N 1
ATOM 1761 C CA . LEU A 1 234 ? 1.724 10.833 4.821 1.00 98.44 234 LEU A CA 1
ATOM 1762 C C . LEU A 1 234 ? 0.567 10.595 3.841 1.00 98.44 234 LEU A C 1
ATOM 1764 O O . LEU A 1 234 ? 0.414 11.331 2.867 1.00 98.44 234 LEU A O 1
ATOM 1768 N N . VAL A 1 235 ? -0.246 9.574 4.090 1.00 98.25 235 VAL A N 1
ATOM 1769 C CA . VAL A 1 235 ? -1.469 9.250 3.347 1.00 98.25 235 VAL A CA 1
ATOM 1770 C C . VAL A 1 235 ? -2.599 9.026 4.354 1.00 98.25 235 VAL A C 1
ATOM 1772 O O . VAL A 1 235 ? -2.319 8.776 5.522 1.00 98.25 235 VAL A O 1
ATOM 1775 N N . PRO A 1 236 ? -3.884 9.078 3.973 1.00 97.25 236 PRO A N 1
ATOM 1776 C CA . PRO A 1 236 ? -4.976 8.801 4.907 1.00 97.25 236 PRO A CA 1
ATOM 1777 C C . PRO A 1 236 ? -5.115 7.286 5.165 1.00 97.25 236 PRO A C 1
ATOM 1779 O O . PRO A 1 236 ? -6.186 6.715 4.984 1.00 97.25 236 PRO A O 1
ATOM 1782 N N . PHE A 1 237 ? -4.032 6.601 5.559 1.00 98.06 237 PHE A N 1
ATOM 1783 C CA . PHE A 1 237 ? -3.996 5.140 5.665 1.00 98.06 237 PHE A CA 1
ATOM 1784 C C . PHE A 1 237 ? -5.042 4.632 6.652 1.00 98.06 237 PHE A C 1
ATOM 1786 O O . PHE A 1 237 ? -5.867 3.792 6.300 1.00 98.06 237 PHE A O 1
ATOM 1793 N N . ASP A 1 238 ? -5.042 5.156 7.879 1.00 97.31 238 ASP A N 1
ATOM 1794 C CA . ASP A 1 238 ? -5.980 4.677 8.889 1.00 97.31 238 ASP A CA 1
ATOM 1795 C C . ASP A 1 238 ? -7.427 5.074 8.586 1.00 97.31 238 ASP A C 1
ATOM 1797 O O . ASP A 1 238 ? -8.357 4.310 8.850 1.00 97.31 238 ASP A O 1
ATOM 1801 N N . ASP A 1 239 ? -7.615 6.240 7.970 1.00 96.94 239 ASP A N 1
ATOM 1802 C CA . ASP A 1 239 ? -8.934 6.762 7.623 1.00 96.94 239 ASP A CA 1
ATOM 1803 C C . ASP A 1 239 ? -9.540 6.039 6.414 1.00 96.94 239 ASP A C 1
ATOM 1805 O O . ASP A 1 239 ? -10.753 5.866 6.343 1.00 96.94 239 ASP A O 1
ATOM 1809 N N . GLU A 1 240 ? -8.729 5.548 5.477 1.00 97.19 240 GLU A N 1
ATOM 1810 C CA . GLU A 1 240 ? -9.225 4.926 4.247 1.00 97.19 240 GLU A CA 1
ATOM 1811 C C . GLU A 1 240 ? -9.046 3.413 4.176 1.00 97.19 240 GLU A C 1
ATOM 1813 O O . GLU A 1 240 ? -9.830 2.777 3.480 1.00 97.19 240 GLU A O 1
ATOM 1818 N N . LEU A 1 241 ? -8.077 2.824 4.881 1.00 97.12 241 LEU A N 1
ATOM 1819 C CA . LEU A 1 241 ? -7.717 1.405 4.750 1.00 97.12 241 LEU A CA 1
ATOM 1820 C C . LEU A 1 241 ? -7.759 0.607 6.064 1.00 97.12 241 LEU A C 1
ATOM 1822 O O . LEU A 1 241 ? -7.706 -0.621 6.012 1.00 97.12 241 LEU A O 1
ATOM 1826 N N . ASN A 1 242 ? -7.875 1.261 7.225 1.00 97.12 242 ASN A N 1
ATOM 1827 C CA . ASN A 1 242 ? -7.690 0.610 8.529 1.00 97.12 242 ASN A CA 1
ATOM 1828 C C . ASN A 1 242 ? -8.722 1.052 9.586 1.00 97.12 242 ASN A C 1
ATOM 1830 O O . ASN A 1 242 ? -8.374 1.378 10.721 1.00 97.12 242 ASN A O 1
ATOM 1834 N N . ARG A 1 243 ? -10.010 1.104 9.226 1.00 97.19 243 ARG A N 1
ATOM 1835 C CA . ARG A 1 243 ? -11.072 1.590 10.120 1.00 97.19 243 ARG A CA 1
ATOM 1836 C C . ARG A 1 243 ? -11.673 0.469 10.953 1.00 97.19 243 ARG A C 1
ATOM 1838 O O . ARG A 1 243 ? -12.568 -0.231 10.483 1.00 97.19 243 ARG A O 1
ATOM 1845 N N . PHE A 1 244 ? -11.220 0.342 12.198 1.00 97.12 244 PHE A N 1
ATOM 1846 C CA . PHE A 1 244 ? -11.893 -0.465 13.215 1.00 97.12 244 PHE A CA 1
ATOM 1847 C C . PHE A 1 244 ? -12.594 0.463 14.208 1.00 97.12 244 PHE A C 1
ATOM 1849 O O . PHE A 1 244 ? -11.954 1.065 15.070 1.00 97.12 244 PHE A O 1
ATOM 1856 N N . THR A 1 245 ? -13.906 0.632 14.051 1.00 98.06 245 THR A N 1
ATOM 1857 C CA . THR A 1 245 ? -14.633 1.711 14.728 1.00 98.06 245 THR A CA 1
ATOM 1858 C C . THR A 1 245 ? -15.242 1.270 16.055 1.00 98.06 245 THR A C 1
ATOM 1860 O O . THR A 1 245 ? -15.908 0.242 16.124 1.00 98.06 245 THR A O 1
ATOM 1863 N N . PHE A 1 246 ? -15.097 2.088 17.096 1.00 98.44 246 PHE A N 1
ATOM 1864 C CA . PHE A 1 246 ? -15.901 1.983 18.314 1.00 98.44 246 PHE A CA 1
ATOM 1865 C C . PHE A 1 246 ? -16.934 3.106 18.364 1.00 98.44 246 PHE A C 1
ATOM 1867 O O . PHE A 1 246 ? -16.588 4.265 18.128 1.00 98.44 246 PHE A O 1
ATOM 1874 N N . ARG A 1 247 ? -18.185 2.770 18.685 1.00 98.50 247 ARG A N 1
ATOM 1875 C CA . ARG A 1 247 ? -19.292 3.718 18.843 1.00 98.50 247 ARG A CA 1
ATOM 1876 C C . ARG A 1 247 ? -19.968 3.542 20.200 1.00 98.50 247 ARG A C 1
ATOM 1878 O O . ARG A 1 247 ? -20.107 2.428 20.698 1.00 98.50 247 ARG A O 1
ATOM 1885 N N . LEU A 1 248 ? -20.433 4.648 20.764 1.00 98.31 248 LEU A N 1
ATOM 1886 C CA . LEU A 1 248 ? -21.304 4.681 21.933 1.00 98.31 248 LEU A CA 1
ATOM 1887 C C . LEU A 1 248 ? -22.684 5.197 21.523 1.00 98.31 248 LEU A C 1
ATOM 1889 O O . LEU A 1 248 ? -22.767 6.166 20.777 1.00 98.31 248 LEU A O 1
ATOM 1893 N N . ILE A 1 249 ? -23.757 4.601 22.031 1.00 98.25 249 ILE A N 1
ATOM 1894 C CA . ILE A 1 249 ? -25.113 5.149 21.916 1.00 98.25 249 ILE A CA 1
ATOM 1895 C C . ILE A 1 249 ? -25.739 5.308 23.302 1.00 98.25 249 ILE A C 1
ATOM 1897 O O . ILE A 1 249 ? -25.308 4.672 24.268 1.00 98.25 249 ILE A O 1
ATOM 1901 N N . SER A 1 250 ? -26.751 6.175 23.382 1.00 97.50 250 SER A N 1
ATOM 1902 C CA . SER A 1 250 ? -27.475 6.500 24.618 1.00 97.50 250 SER A CA 1
ATOM 1903 C C . SER A 1 250 ? -26.544 6.908 25.775 1.00 97.50 250 SER A C 1
ATOM 1905 O O . SER A 1 250 ? -26.622 6.310 26.850 1.00 97.50 250 SER A O 1
ATOM 1907 N N . PRO A 1 251 ? -25.625 7.876 25.581 1.00 97.50 251 PRO A N 1
ATOM 1908 C CA . PRO A 1 251 ? -24.659 8.241 26.610 1.00 97.50 251 PRO A CA 1
ATOM 1909 C C . PRO A 1 251 ? -25.344 8.769 27.881 1.00 97.50 251 PRO A C 1
ATOM 1911 O O . PRO A 1 251 ? -26.200 9.647 27.840 1.00 97.50 251 PRO A O 1
ATOM 1914 N N . GLU A 1 252 ? -24.908 8.260 29.029 1.00 96.56 252 GLU A N 1
ATOM 1915 C CA . 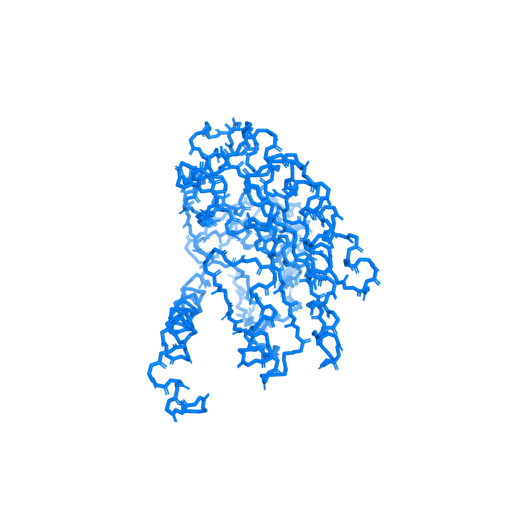GLU A 1 252 ? -25.314 8.680 30.378 1.00 96.56 252 GLU A CA 1
ATOM 1916 C C . GLU A 1 252 ? -24.344 9.706 31.006 1.00 96.56 252 GLU A C 1
ATOM 1918 O O . GLU A 1 252 ? -24.608 10.245 32.080 1.00 96.56 252 GLU A O 1
ATOM 1923 N N . ALA A 1 253 ? -23.211 9.983 30.349 1.00 97.06 253 ALA A N 1
ATOM 1924 C CA . ALA A 1 253 ? -22.195 10.946 30.771 1.00 97.06 253 ALA A CA 1
ATOM 1925 C C . ALA A 1 253 ? -21.736 11.817 29.592 1.00 97.06 253 ALA A C 1
ATOM 1927 O O . ALA A 1 253 ? -21.869 11.441 28.431 1.00 97.06 253 ALA A O 1
ATOM 1928 N N . SER A 1 254 ? -21.164 12.989 29.880 1.00 97.88 254 SER A N 1
ATOM 1929 C CA . SER A 1 254 ? -20.663 13.910 28.848 1.00 97.88 254 SER A CA 1
ATOM 1930 C C . SER A 1 254 ? -19.316 13.486 28.251 1.00 97.88 254 SER A C 1
ATOM 1932 O O . SER A 1 254 ? -18.967 13.910 27.146 1.00 97.88 254 SER A O 1
ATOM 1934 N N . SER A 1 255 ? -18.558 12.653 28.963 1.00 98.12 255 SER A N 1
ATOM 1935 C CA . SER A 1 255 ? -17.276 12.116 28.519 1.00 98.12 255 SER A CA 1
ATOM 1936 C C . SER A 1 255 ? -17.033 10.714 29.062 1.00 98.12 255 SER A C 1
ATOM 1938 O O . SER A 1 255 ? -17.592 10.305 30.080 1.00 98.12 255 SER A O 1
ATOM 1940 N N . TYR A 1 256 ? -16.179 9.985 28.352 1.00 98.31 256 TYR A N 1
ATOM 1941 C CA . TYR A 1 256 ? -15.825 8.607 28.648 1.00 98.31 256 TYR A CA 1
ATOM 1942 C C . TYR A 1 256 ? -14.341 8.397 28.417 1.00 98.31 256 TYR A C 1
ATOM 1944 O O . TYR A 1 256 ? -13.757 8.961 27.491 1.00 98.31 256 TYR A O 1
ATOM 1952 N N . THR A 1 257 ? -13.750 7.524 29.221 1.00 98.31 257 THR A N 1
ATOM 1953 C CA . THR A 1 257 ? -12.409 7.009 28.969 1.00 98.31 257 THR A CA 1
ATOM 1954 C C . THR A 1 257 ? -12.532 5.648 28.306 1.00 98.31 257 THR A C 1
ATOM 1956 O O . THR A 1 257 ? -13.128 4.734 28.871 1.00 98.31 257 THR A O 1
ATOM 1959 N N . VAL A 1 258 ? -11.966 5.519 27.109 1.00 98.25 258 VAL A N 1
ATOM 1960 C CA . VAL A 1 258 ? -11.832 4.243 26.407 1.00 98.25 258 VAL A CA 1
ATOM 1961 C C . VAL A 1 258 ? -10.419 3.727 26.634 1.00 98.25 258 VAL A C 1
ATOM 1963 O O . VAL A 1 258 ? -9.442 4.432 26.365 1.00 98.25 258 VAL A O 1
ATOM 1966 N N . THR A 1 259 ? -10.323 2.493 27.119 1.00 97.88 259 THR A N 1
ATOM 1967 C CA . THR A 1 259 ? -9.059 1.795 27.362 1.00 97.88 259 THR A CA 1
ATOM 1968 C C . THR A 1 259 ? -8.940 0.619 26.407 1.00 97.88 259 THR A C 1
ATOM 1970 O O . THR A 1 259 ? -9.841 -0.217 26.333 1.00 97.88 259 THR A O 1
ATOM 1973 N N . TRP A 1 260 ? -7.811 0.524 25.706 1.00 96.06 260 TRP A N 1
ATOM 1974 C CA . TRP A 1 260 ? -7.486 -0.625 24.869 1.00 96.06 260 TRP A CA 1
ATOM 1975 C C . TRP A 1 260 ? -6.018 -1.006 25.059 1.00 96.06 260 TRP A C 1
ATOM 1977 O O . TRP A 1 260 ? -5.108 -0.240 24.749 1.00 96.06 260 TRP A O 1
ATOM 1987 N N . GLY A 1 261 ? -5.784 -2.191 25.627 1.00 92.94 261 GLY A N 1
ATOM 1988 C CA . GLY A 1 261 ? -4.450 -2.580 26.082 1.00 92.94 261 GLY A CA 1
ATOM 1989 C C . GLY A 1 261 ? -3.982 -1.719 27.248 1.00 92.94 261 GLY A C 1
ATOM 1990 O O . GLY A 1 261 ? -4.721 -1.532 28.211 1.00 92.94 261 GLY A O 1
ATOM 1991 N N . ALA A 1 262 ? -2.754 -1.211 27.163 1.00 93.56 262 ALA A N 1
ATOM 1992 C CA . ALA A 1 262 ? -2.177 -0.329 28.178 1.00 93.56 262 ALA A CA 1
ATOM 1993 C C . ALA A 1 262 ? -2.564 1.150 27.987 1.00 93.56 262 ALA A C 1
ATOM 1995 O O . ALA A 1 262 ? -2.294 1.984 28.849 1.00 93.56 262 ALA A O 1
ATOM 1996 N N . GLN A 1 263 ? -3.185 1.490 26.857 1.00 97.00 263 GLN A N 1
ATOM 1997 C CA . GLN A 1 263 ? -3.486 2.864 26.480 1.00 97.00 263 GLN A CA 1
ATOM 1998 C C . GLN A 1 263 ? -4.914 3.244 26.881 1.00 97.00 263 GLN A C 1
ATOM 2000 O O . GLN A 1 263 ? -5.848 2.454 26.752 1.00 97.00 263 GLN A O 1
ATOM 2005 N N . SER A 1 264 ? -5.092 4.482 27.346 1.00 97.94 264 SER A N 1
ATOM 2006 C CA . SER A 1 264 ? -6.399 5.068 27.658 1.00 97.94 264 SER A CA 1
ATOM 2007 C C . SER A 1 264 ? -6.509 6.458 27.050 1.00 97.94 264 SER A C 1
ATOM 2009 O O . SER A 1 264 ? -5.555 7.234 27.099 1.00 97.94 264 SER A O 1
ATOM 2011 N N . ARG A 1 265 ? -7.673 6.782 26.490 1.00 98.25 265 ARG A N 1
ATOM 2012 C CA . ARG A 1 265 ? -7.981 8.106 25.937 1.00 98.25 265 ARG A CA 1
ATOM 2013 C C . ARG A 1 265 ? -9.377 8.537 26.354 1.00 98.25 265 ARG A C 1
ATOM 2015 O O . ARG A 1 265 ? -10.279 7.707 26.441 1.00 98.25 265 ARG A O 1
ATOM 2022 N N . THR A 1 266 ? -9.548 9.831 26.598 1.00 98.44 266 THR A N 1
ATOM 2023 C CA . THR A 1 266 ? -10.842 10.416 26.954 1.00 98.44 266 THR A CA 1
ATOM 2024 C C . THR A 1 266 ? -11.470 11.071 25.734 1.00 98.44 266 THR A C 1
ATOM 2026 O O . THR A 1 266 ? -10.816 11.841 25.035 1.00 98.44 266 THR A O 1
ATOM 2029 N N . TYR A 1 267 ? -12.747 10.780 25.516 1.00 98.62 267 TYR A N 1
ATOM 2030 C CA . TYR A 1 267 ? -13.551 11.300 24.419 1.00 98.62 267 TYR A CA 1
ATOM 2031 C C . TYR A 1 267 ? -14.824 11.931 24.970 1.00 98.62 267 TYR A C 1
ATOM 2033 O O . TYR A 1 267 ? -15.336 11.521 26.017 1.00 98.62 267 TYR A O 1
ATOM 2041 N N . THR A 1 268 ? -15.360 12.916 24.260 1.0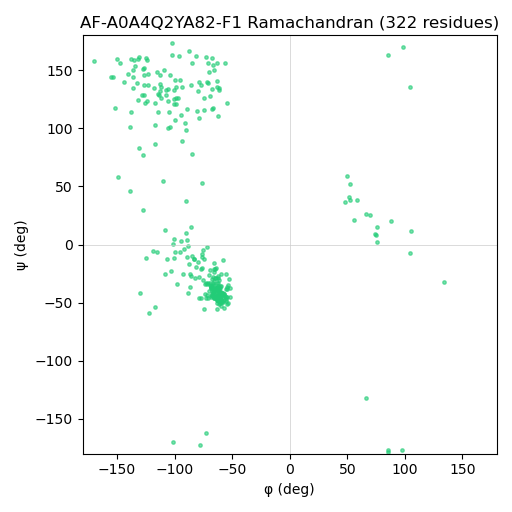0 98.69 268 THR A N 1
ATOM 2042 C CA . THR A 1 268 ? -16.717 13.397 24.526 1.00 98.69 268 THR A CA 1
ATOM 2043 C C . THR A 1 268 ? -17.738 12.353 24.081 1.00 98.69 268 THR A C 1
ATOM 2045 O O . THR A 1 268 ? -17.471 11.546 23.186 1.00 98.69 268 THR A O 1
ATOM 2048 N N . ALA A 1 269 ? -18.933 12.392 24.671 1.00 98.38 269 ALA A N 1
ATOM 2049 C CA . ALA A 1 269 ? -20.052 11.567 24.229 1.00 98.38 269 ALA A CA 1
ATOM 2050 C C . ALA A 1 269 ? -20.292 11.715 22.718 1.00 98.38 269 ALA A C 1
ATOM 2052 O O . ALA A 1 269 ? -20.341 10.716 22.014 1.00 98.38 269 ALA A O 1
ATOM 2053 N N . THR A 1 270 ? -20.281 12.946 22.197 1.00 98.50 270 THR A N 1
ATOM 2054 C CA . THR A 1 270 ? -20.475 13.234 20.766 1.00 98.50 270 THR A CA 1
ATOM 2055 C C . THR A 1 270 ? -19.411 12.600 19.863 1.00 98.50 270 THR A C 1
ATOM 2057 O O . THR A 1 270 ? -19.730 12.128 18.769 1.00 98.50 270 THR A O 1
ATOM 2060 N N . GLN A 1 271 ? -18.144 12.560 20.294 1.00 98.56 271 GLN A N 1
ATOM 2061 C CA . GLN A 1 271 ? -17.086 11.873 19.542 1.00 98.56 271 GLN A CA 1
ATOM 2062 C C . GLN A 1 271 ? -17.358 10.368 19.467 1.00 98.56 271 GLN A C 1
ATOM 2064 O O . GLN A 1 271 ? -17.252 9.779 18.393 1.00 98.56 271 GLN A O 1
ATOM 2069 N N . LEU A 1 272 ? -17.758 9.752 20.582 1.00 98.56 272 LEU A N 1
ATOM 2070 C CA . LEU A 1 272 ? -18.078 8.326 20.614 1.00 98.56 272 LEU A CA 1
ATOM 2071 C C . LEU A 1 272 ? -19.389 7.996 19.896 1.00 98.56 272 LEU A C 1
ATOM 2073 O O . LEU A 1 272 ? -19.470 6.953 19.257 1.00 98.56 272 LEU A O 1
ATOM 2077 N N . GLU A 1 273 ? -20.385 8.877 19.939 1.00 98.25 273 GLU A N 1
ATOM 2078 C CA . GLU A 1 273 ? -21.622 8.751 19.163 1.00 98.25 273 GLU A CA 1
ATOM 2079 C C . GLU A 1 273 ? -21.353 8.811 17.665 1.00 98.25 273 GLU A C 1
ATOM 2081 O O . GLU A 1 273 ? -21.957 8.052 16.911 1.00 98.25 273 GLU A O 1
ATOM 2086 N N . THR A 1 274 ? -20.423 9.664 17.228 1.00 98.00 274 THR A N 1
ATOM 2087 C CA . THR A 1 274 ? -19.962 9.717 15.831 1.00 98.00 274 THR A CA 1
ATOM 2088 C C . THR A 1 274 ? -19.176 8.458 15.457 1.00 98.00 274 THR A C 1
ATOM 2090 O O . THR A 1 274 ? -19.333 7.933 14.352 1.00 98.00 274 THR A O 1
ATOM 2093 N N . GLY A 1 275 ? -18.390 7.945 16.402 1.00 98.19 275 GLY A N 1
ATOM 2094 C CA . GLY A 1 275 ? -17.525 6.783 16.265 1.00 98.19 275 GLY A CA 1
ATOM 2095 C C . GLY A 1 275 ? -16.053 7.179 16.140 1.00 98.19 275 GLY A C 1
ATOM 2096 O O . GLY A 1 275 ? -15.704 8.084 15.383 1.00 98.19 275 GLY A O 1
ATOM 2097 N N . ILE A 1 276 ? -15.187 6.474 16.865 1.00 98.56 276 ILE A N 1
ATOM 2098 C CA . ILE A 1 276 ? -13.728 6.662 16.852 1.00 98.56 276 ILE A CA 1
ATOM 2099 C C . ILE A 1 276 ? -13.043 5.486 16.155 1.00 98.56 276 ILE A C 1
ATOM 2101 O O . ILE A 1 276 ? -13.551 4.366 16.206 1.00 98.56 276 ILE A O 1
ATOM 2105 N N . ASN A 1 277 ? -11.895 5.707 15.510 1.00 98.12 277 ASN A N 1
ATOM 2106 C CA . ASN A 1 277 ? -11.120 4.620 14.908 1.00 98.12 277 ASN A CA 1
ATOM 2107 C C . ASN A 1 277 ? -10.101 4.090 15.921 1.00 98.12 277 ASN A C 1
ATOM 2109 O O . ASN A 1 277 ? -9.051 4.695 16.137 1.00 98.12 277 ASN A O 1
ATOM 2113 N N . LEU A 1 278 ? -10.387 2.923 16.497 1.00 97.31 278 LEU A N 1
ATOM 2114 C CA . LEU A 1 278 ? -9.533 2.292 17.494 1.00 97.31 278 LEU A CA 1
ATOM 2115 C C . LEU A 1 278 ? -8.110 2.062 16.965 1.00 97.31 278 LEU A C 1
ATOM 2117 O O . LEU A 1 278 ? -7.145 2.322 17.677 1.00 97.31 278 LEU A O 1
ATOM 2121 N N . ALA A 1 279 ? -7.963 1.608 15.717 1.00 94.44 279 ALA A N 1
ATOM 2122 C CA . ALA A 1 279 ? -6.654 1.305 15.134 1.00 94.44 279 ALA A CA 1
ATOM 2123 C C . ALA A 1 279 ? -5.772 2.554 14.955 1.00 94.44 279 ALA A C 1
ATOM 2125 O O . ALA A 1 279 ? -4.549 2.471 15.079 1.00 94.44 279 ALA A O 1
ATOM 2126 N N . LYS A 1 280 ? -6.406 3.705 14.699 1.00 96.06 280 LYS A N 1
ATOM 2127 C CA . LYS A 1 280 ? -5.749 5.010 14.568 1.00 96.06 280 LYS A CA 1
ATOM 2128 C C . LYS A 1 280 ? -5.364 5.585 15.925 1.00 96.06 280 LYS A C 1
ATOM 2130 O O . LYS A 1 280 ? -4.251 6.068 16.110 1.00 96.06 280 LYS A O 1
ATOM 2135 N N . ASP A 1 281 ? -6.291 5.534 16.876 1.00 97.12 281 ASP A N 1
ATOM 2136 C CA . ASP A 1 281 ? -6.127 6.221 18.153 1.00 97.12 281 ASP A CA 1
ATOM 2137 C C . ASP A 1 281 ? -5.205 5.443 19.108 1.00 97.12 281 ASP A C 1
ATOM 2139 O O . ASP A 1 281 ? -4.510 6.040 19.933 1.00 97.12 281 ASP A O 1
ATOM 2143 N N . PHE A 1 282 ? -5.137 4.117 18.992 1.00 97.12 282 PHE A N 1
ATOM 2144 C CA . PHE A 1 282 ? -4.364 3.252 19.885 1.00 97.12 282 PHE A CA 1
ATOM 2145 C C . PHE A 1 282 ? -3.250 2.535 19.111 1.00 97.12 282 PHE A C 1
ATOM 2147 O O . PHE A 1 282 ? -3.410 1.419 18.610 1.00 97.12 282 PHE A O 1
ATOM 2154 N N . GLU A 1 283 ? -2.102 3.201 18.984 1.00 94.38 283 GLU A N 1
ATOM 2155 C CA . GLU A 1 283 ? -0.961 2.676 18.225 1.00 94.38 283 GLU A CA 1
ATOM 2156 C C . GLU A 1 283 ? -0.257 1.482 18.886 1.00 94.38 283 GLU A C 1
ATOM 2158 O O . GLU A 1 283 ? 0.322 0.663 18.173 1.00 94.38 283 GLU A O 1
ATOM 2163 N N . ASP A 1 284 ? -0.341 1.372 20.216 1.00 95.44 284 ASP A N 1
ATOM 2164 C CA . ASP A 1 284 ? 0.200 0.277 21.028 1.00 95.44 284 ASP A CA 1
ATOM 2165 C C . ASP A 1 284 ? -0.953 -0.568 21.587 1.00 95.44 284 ASP A C 1
ATOM 2167 O O . ASP A 1 284 ? -1.162 -0.728 22.793 1.00 95.44 284 ASP A O 1
ATOM 2171 N N . ASN A 1 285 ? -1.793 -1.038 20.665 1.00 94.19 285 ASN A N 1
ATOM 2172 C CA . ASN A 1 285 ? -2.961 -1.838 20.994 1.00 94.19 285 ASN A CA 1
ATOM 2173 C C . ASN A 1 285 ? -2.602 -3.328 21.217 1.00 94.19 285 ASN A C 1
ATOM 2175 O O . ASN A 1 285 ? -1.572 -3.814 20.741 1.00 94.19 285 ASN A O 1
ATOM 2179 N N . PRO A 1 286 ? -3.478 -4.114 21.875 1.00 93.06 286 PRO A N 1
ATOM 2180 C CA . PRO A 1 286 ? -3.260 -5.540 22.148 1.00 93.06 286 PRO A CA 1
ATOM 2181 C C . PRO A 1 286 ? -3.019 -6.442 20.931 1.00 93.06 286 PRO A C 1
ATOM 2183 O O . PRO A 1 286 ? -2.639 -7.599 21.109 1.00 93.06 286 PRO A O 1
ATOM 2186 N N . LEU A 1 287 ? -3.275 -5.967 19.709 1.00 92.75 287 LEU A N 1
ATOM 2187 C CA . LEU A 1 287 ? -3.092 -6.745 18.484 1.00 92.75 287 LEU A CA 1
ATOM 2188 C C . LEU A 1 287 ? -1.682 -6.600 17.901 1.00 92.75 287 LEU A C 1
ATOM 2190 O O . LEU A 1 287 ? -1.311 -7.398 17.041 1.00 92.75 287 LEU A O 1
ATOM 2194 N N . VAL A 1 288 ? -0.869 -5.657 18.392 1.00 94.44 288 VAL A N 1
ATOM 2195 C CA . VAL A 1 288 ? 0.516 -5.450 17.936 1.00 94.44 288 VAL A CA 1
ATOM 2196 C C . VAL A 1 288 ? 1.361 -6.732 18.038 1.00 94.44 288 VAL A C 1
ATOM 2198 O O . VAL A 1 288 ? 1.980 -7.098 17.037 1.00 94.44 288 VAL A O 1
ATOM 2201 N N . PRO A 1 289 ? 1.353 -7.510 19.145 1.00 93.75 289 PRO A N 1
ATOM 2202 C CA . PRO A 1 289 ? 2.108 -8.766 19.205 1.00 93.75 289 PRO A CA 1
ATOM 2203 C C . PRO A 1 289 ? 1.645 -9.817 18.188 1.00 93.75 289 PRO A C 1
ATOM 2205 O O . PRO A 1 289 ? 2.458 -10.596 17.694 1.00 93.75 289 PRO A O 1
ATOM 2208 N N . ALA A 1 290 ? 0.349 -9.858 17.867 1.00 91.25 290 ALA A N 1
ATOM 2209 C CA . ALA A 1 290 ? -0.177 -10.767 16.851 1.00 91.25 290 ALA A CA 1
ATOM 2210 C C . ALA A 1 290 ? 0.232 -10.319 15.440 1.00 91.25 290 ALA A C 1
ATOM 2212 O O . ALA A 1 290 ? 0.686 -11.143 14.648 1.00 91.25 290 ALA A O 1
ATOM 2213 N N . MET A 1 291 ? 0.144 -9.017 15.148 1.00 92.69 291 MET A N 1
ATOM 2214 C CA . MET A 1 291 ? 0.598 -8.443 13.880 1.00 92.69 291 MET A CA 1
ATOM 2215 C C . MET A 1 291 ? 2.098 -8.655 13.670 1.00 92.69 291 MET A C 1
ATOM 2217 O O . MET A 1 291 ? 2.509 -9.023 12.575 1.00 92.69 291 MET A O 1
ATOM 2221 N N . LYS A 1 292 ? 2.912 -8.516 14.723 1.00 93.75 292 LYS A N 1
ATOM 2222 C CA . LYS A 1 292 ? 4.354 -8.776 14.664 1.00 93.75 292 LYS A CA 1
ATOM 2223 C C . LYS A 1 292 ? 4.671 -10.202 14.198 1.00 93.75 292 LYS A C 1
ATOM 2225 O O . LYS A 1 292 ? 5.517 -10.366 13.331 1.00 93.75 292 LYS A O 1
ATOM 2230 N N . LYS A 1 293 ? 3.945 -11.215 14.683 1.00 93.75 293 LYS A N 1
ATOM 2231 C CA . LYS A 1 293 ? 4.125 -12.607 14.221 1.00 93.75 293 LYS A 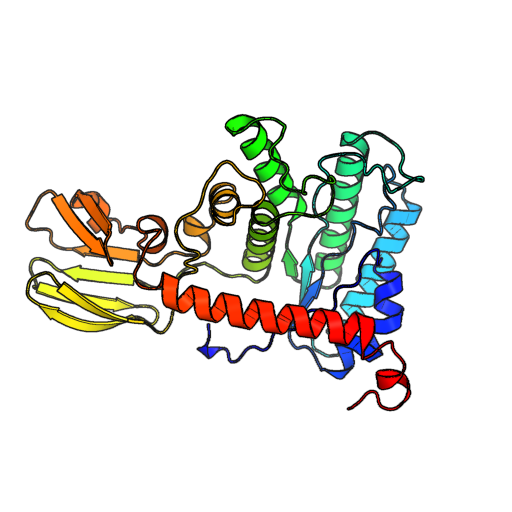CA 1
ATOM 2232 C C . LYS A 1 293 ? 3.802 -12.775 12.737 1.00 93.75 293 LYS A C 1
ATOM 2234 O O . LYS A 1 293 ? 4.510 -13.482 12.028 1.00 93.75 293 LYS A O 1
ATOM 2239 N N . VAL A 1 294 ? 2.730 -12.132 12.265 1.00 90.94 294 VAL A N 1
ATOM 2240 C CA . VAL A 1 294 ? 2.375 -12.134 10.835 1.00 90.94 294 VAL A CA 1
ATOM 2241 C C . VAL A 1 294 ? 3.475 -11.455 10.023 1.00 90.94 294 VAL A C 1
ATOM 2243 O O . VAL A 1 294 ? 3.886 -11.976 8.992 1.00 90.94 294 VAL A O 1
ATOM 2246 N N . TRP A 1 295 ? 3.971 -10.319 10.507 1.00 91.56 295 TRP A N 1
ATOM 2247 C CA . TRP A 1 295 ? 5.037 -9.558 9.869 1.00 91.56 295 TRP A CA 1
ATOM 2248 C C . TRP A 1 295 ? 6.333 -10.363 9.739 1.00 91.56 295 TRP A C 1
ATOM 2250 O O . TRP A 1 295 ? 6.891 -10.443 8.649 1.00 91.56 295 TRP A O 1
ATOM 2260 N N . GLU A 1 296 ? 6.776 -11.002 10.822 1.00 94.88 296 GLU A N 1
ATOM 2261 C CA . GLU A 1 296 ? 7.968 -11.860 10.848 1.00 94.88 296 GLU A CA 1
ATOM 2262 C C . GLU A 1 296 ? 7.833 -13.029 9.864 1.00 94.88 296 GLU A C 1
ATOM 2264 O O . GLU A 1 296 ? 8.714 -13.233 9.034 1.00 94.88 296 GLU A O 1
ATOM 2269 N N . ALA A 1 297 ? 6.687 -13.718 9.855 1.00 93.75 297 ALA A N 1
ATOM 2270 C CA . ALA A 1 297 ? 6.440 -14.809 8.913 1.00 93.75 297 ALA A CA 1
ATOM 2271 C C . ALA A 1 297 ? 6.436 -14.344 7.442 1.00 93.75 297 ALA A C 1
ATOM 2273 O O . ALA A 1 297 ? 6.922 -15.049 6.556 1.00 93.75 297 ALA A O 1
ATOM 2274 N N . VAL A 1 298 ? 5.894 -13.153 7.156 1.00 92.44 298 VAL A N 1
ATOM 2275 C CA . VAL A 1 298 ? 5.939 -12.564 5.807 1.00 92.44 298 VAL A CA 1
ATOM 2276 C C . VAL A 1 298 ? 7.374 -12.212 5.415 1.00 92.44 298 VAL A C 1
ATOM 2278 O O . VAL A 1 298 ? 7.756 -12.482 4.276 1.00 92.44 298 VAL A O 1
ATOM 2281 N N . ALA A 1 299 ? 8.165 -11.654 6.333 1.00 92.69 299 ALA A N 1
ATOM 2282 C CA . ALA A 1 299 ? 9.559 -11.300 6.086 1.00 92.69 299 ALA A CA 1
ATOM 2283 C C . ALA A 1 299 ? 10.414 -12.539 5.781 1.00 92.69 299 ALA A C 1
ATOM 2285 O O . ALA A 1 299 ? 11.061 -12.578 4.735 1.00 92.69 299 ALA A O 1
ATOM 2286 N N . GLU A 1 300 ? 10.339 -13.582 6.616 1.00 94.75 300 GLU A N 1
ATOM 2287 C CA . GLU A 1 300 ? 11.038 -14.859 6.393 1.00 94.75 300 GLU A CA 1
ATOM 2288 C C . GLU A 1 300 ? 10.670 -15.468 5.034 1.00 94.75 300 GLU A C 1
ATOM 2290 O O . GLU A 1 300 ? 11.530 -15.891 4.255 1.00 94.75 300 GLU A O 1
ATOM 2295 N N . LYS A 1 301 ? 9.375 -15.453 4.702 1.00 93.62 301 LYS A N 1
ATOM 2296 C CA . LYS A 1 301 ? 8.889 -15.929 3.409 1.00 93.62 301 LYS A CA 1
ATOM 2297 C C . LYS A 1 301 ? 9.449 -15.102 2.245 1.00 93.62 301 LYS A C 1
ATOM 2299 O O . LYS A 1 301 ? 9.863 -15.679 1.243 1.00 93.62 301 LYS A O 1
ATOM 2304 N N . GLN A 1 302 ? 9.453 -13.773 2.336 1.00 92.50 302 GLN A N 1
ATOM 2305 C CA . GLN A 1 302 ? 9.959 -12.899 1.269 1.00 92.50 302 GLN A CA 1
ATOM 2306 C C . GLN A 1 302 ? 11.475 -13.014 1.077 1.00 92.50 302 GLN A C 1
ATOM 2308 O O . GLN A 1 302 ? 11.950 -12.963 -0.064 1.00 92.50 302 GLN A O 1
ATOM 2313 N N . GLU A 1 303 ? 12.228 -13.187 2.163 1.00 93.12 303 GLU A N 1
ATOM 2314 C CA . GLU A 1 303 ? 13.666 -13.455 2.122 1.00 93.12 303 GLU A CA 1
ATOM 2315 C C . GLU A 1 303 ? 13.938 -14.762 1.370 1.00 93.12 303 GLU A C 1
ATOM 2317 O O . GLU A 1 303 ? 14.712 -14.780 0.405 1.00 93.12 303 GLU A O 1
ATOM 2322 N N . TYR A 1 304 ? 13.214 -15.829 1.723 1.00 92.38 304 TYR A N 1
ATOM 2323 C CA . TYR A 1 304 ? 13.301 -17.098 1.010 1.00 92.38 304 TYR A CA 1
ATOM 2324 C C . TYR A 1 304 ? 12.911 -16.963 -0.468 1.00 92.38 304 TYR A C 1
ATOM 2326 O O . TYR A 1 304 ? 13.648 -17.432 -1.329 1.00 92.38 304 TYR A O 1
ATOM 2334 N N . GLU A 1 305 ? 11.802 -16.294 -0.796 1.00 91.50 305 GLU A N 1
ATOM 2335 C CA . GLU A 1 305 ? 11.372 -16.097 -2.189 1.00 91.50 305 GLU A CA 1
ATOM 2336 C C . GLU A 1 305 ? 12.395 -15.311 -3.013 1.00 91.50 305 GLU A C 1
ATOM 2338 O O . GLU A 1 305 ? 12.630 -15.636 -4.179 1.00 91.50 305 GLU A O 1
ATOM 2343 N N . THR A 1 306 ? 13.048 -14.316 -2.403 1.00 90.50 306 THR A N 1
ATOM 2344 C CA . THR A 1 306 ? 14.128 -13.559 -3.049 1.00 90.50 306 THR A CA 1
ATOM 2345 C C . THR A 1 306 ? 15.281 -14.482 -3.411 1.00 90.50 306 THR A C 1
ATOM 2347 O O . THR A 1 306 ? 15.717 -14.492 -4.563 1.00 90.50 306 THR A O 1
ATOM 2350 N N . ARG A 1 307 ? 15.753 -15.278 -2.446 1.00 91.12 307 ARG A N 1
ATOM 2351 C CA . ARG A 1 307 ? 16.822 -16.257 -2.658 1.00 91.12 307 ARG A CA 1
ATOM 2352 C C . ARG A 1 307 ? 16.415 -17.303 -3.693 1.00 91.12 307 ARG A C 1
ATOM 2354 O O . ARG A 1 307 ? 17.176 -17.615 -4.603 1.00 91.12 307 ARG A O 1
ATOM 2361 N N . GLN A 1 308 ? 15.198 -17.821 -3.593 1.00 88.81 308 GLN A N 1
ATOM 2362 C CA . GLN A 1 308 ? 14.691 -18.846 -4.491 1.00 88.81 308 GLN A CA 1
ATOM 2363 C C . GLN A 1 308 ? 14.679 -18.364 -5.942 1.00 88.81 308 GLN A C 1
ATOM 2365 O O . GLN A 1 308 ? 15.171 -19.070 -6.816 1.00 88.81 308 GLN A O 1
ATOM 2370 N N . ILE A 1 309 ? 14.159 -17.163 -6.207 1.00 87.94 309 ILE A N 1
ATOM 2371 C CA . ILE A 1 309 ? 14.109 -16.621 -7.567 1.00 87.94 309 ILE A CA 1
ATOM 2372 C C . ILE A 1 309 ? 15.488 -16.178 -8.053 1.00 87.94 309 ILE A C 1
ATOM 2374 O O . ILE A 1 309 ? 15.829 -16.452 -9.195 1.00 87.94 309 ILE A O 1
ATOM 2378 N N . LYS A 1 310 ? 16.304 -15.515 -7.234 1.00 86.44 310 LYS A N 1
ATOM 2379 C CA . LYS A 1 310 ? 17.574 -14.950 -7.723 1.00 86.44 310 LYS A CA 1
ATOM 2380 C C . LYS A 1 310 ? 18.716 -15.959 -7.787 1.00 86.44 310 LYS A C 1
ATOM 2382 O O . LYS A 1 310 ? 19.602 -15.802 -8.620 1.00 86.44 310 LYS A O 1
ATOM 2387 N N . GLU A 1 311 ? 18.698 -16.971 -6.925 1.00 88.56 311 GLU A N 1
ATOM 2388 C CA . GLU A 1 311 ? 19.809 -17.912 -6.772 1.00 88.56 311 GLU A CA 1
ATOM 2389 C C . GLU A 1 311 ? 19.404 -19.333 -7.145 1.00 88.56 311 GLU A C 1
ATOM 2391 O O . GLU A 1 311 ? 20.053 -19.927 -7.992 1.00 88.56 311 GLU A O 1
ATOM 2396 N N . LEU A 1 312 ? 18.332 -19.882 -6.565 1.00 88.94 312 LEU A N 1
ATOM 2397 C CA . LEU A 1 312 ? 18.033 -21.313 -6.721 1.00 88.94 312 LEU A CA 1
ATOM 2398 C C . LEU A 1 312 ? 17.488 -21.641 -8.119 1.00 88.94 312 LEU A C 1
ATOM 2400 O O . LEU A 1 312 ? 18.066 -22.447 -8.842 1.00 88.94 312 LEU A O 1
ATOM 2404 N N . VAL A 1 313 ? 16.406 -20.976 -8.538 1.00 87.12 313 VAL A N 1
ATOM 2405 C CA . VAL A 1 313 ? 15.726 -21.238 -9.823 1.00 87.12 313 VAL A CA 1
ATOM 2406 C C . VAL A 1 313 ? 16.609 -20.885 -11.021 1.00 87.12 313 VAL A C 1
ATOM 2408 O O . VAL A 1 313 ? 16.548 -21.548 -12.056 1.00 87.12 313 VAL A O 1
ATOM 2411 N N . HIS A 1 314 ? 17.429 -19.843 -10.890 1.00 87.44 314 HIS A N 1
ATOM 2412 C CA . HIS A 1 314 ? 18.317 -19.365 -11.955 1.00 87.44 314 HIS A CA 1
ATOM 2413 C C . HIS A 1 314 ? 19.778 -19.835 -11.782 1.00 87.44 314 HIS A C 1
ATOM 2415 O O . HIS A 1 314 ? 20.647 -19.476 -12.581 1.00 87.44 314 HIS A O 1
ATOM 2421 N N . GLY A 1 315 ? 20.047 -20.677 -10.778 1.00 87.94 315 GLY A N 1
ATOM 2422 C CA . GLY A 1 315 ? 21.355 -21.254 -10.460 1.00 87.94 315 GLY A CA 1
ATOM 2423 C C . GLY A 1 315 ? 21.535 -22.703 -10.927 1.00 87.94 315 GLY A C 1
ATOM 2424 O O . GLY A 1 315 ? 20.740 -23.215 -11.721 1.00 87.94 315 GLY A O 1
ATOM 2425 N N . PRO A 1 316 ? 22.618 -23.375 -10.494 1.00 89.19 316 PRO A N 1
ATOM 2426 C CA . PRO A 1 316 ? 22.879 -24.780 -10.812 1.00 89.19 316 PRO A CA 1
ATOM 2427 C C . PRO A 1 316 ? 21.732 -25.720 -10.422 1.00 89.19 316 PRO A C 1
ATOM 2429 O O . PRO A 1 316 ? 21.419 -26.634 -11.180 1.00 89.19 316 PRO A O 1
ATOM 2432 N N . GLU A 1 317 ? 21.087 -25.470 -9.285 1.00 86.12 317 GLU A N 1
ATOM 2433 C CA . GLU A 1 317 ? 19.983 -26.265 -8.753 1.00 86.12 317 GLU A CA 1
ATOM 2434 C C . GLU A 1 317 ? 18.784 -26.232 -9.700 1.00 86.12 317 GLU A C 1
ATOM 2436 O O . GLU A 1 317 ? 18.383 -27.276 -10.202 1.00 86.12 317 GLU A O 1
ATOM 2441 N N . GLY A 1 318 ? 18.290 -25.044 -10.057 1.00 85.56 318 GLY A N 1
ATOM 2442 C CA . GLY A 1 318 ? 17.178 -24.900 -10.997 1.00 85.56 318 GLY A CA 1
ATOM 2443 C C . GLY A 1 318 ? 17.497 -25.356 -12.425 1.00 85.56 318 GLY A C 1
ATOM 2444 O O . GLY A 1 318 ? 16.583 -25.674 -13.187 1.00 85.56 318 GLY A O 1
ATOM 2445 N N . LYS A 1 319 ? 18.783 -25.419 -12.804 1.00 85.94 319 LYS A N 1
ATOM 2446 C CA . LYS A 1 319 ? 19.225 -26.052 -14.061 1.00 85.94 319 LYS A CA 1
ATOM 2447 C C . LYS A 1 319 ? 19.162 -27.577 -13.998 1.00 85.94 319 LYS A C 1
ATOM 2449 O O . LYS A 1 319 ? 18.930 -28.196 -15.034 1.00 85.94 319 LYS A O 1
ATOM 2454 N N . ALA A 1 320 ? 19.422 -28.163 -12.831 1.00 87.31 320 ALA A N 1
ATOM 2455 C CA . ALA A 1 320 ? 19.380 -29.605 -12.618 1.00 87.31 320 ALA A CA 1
ATOM 2456 C C . ALA A 1 320 ? 17.937 -30.104 -12.462 1.00 87.31 320 ALA A C 1
ATOM 2458 O O . ALA A 1 320 ? 17.563 -31.082 -13.105 1.00 87.31 320 ALA A O 1
ATOM 2459 N N . ASP A 1 321 ? 17.133 -29.410 -11.658 1.00 81.50 321 ASP A N 1
ATOM 2460 C CA . ASP A 1 321 ? 15.708 -29.665 -11.484 1.00 81.50 321 ASP A CA 1
ATOM 2461 C C . ASP A 1 321 ? 14.982 -28.366 -11.104 1.00 81.50 321 ASP A C 1
ATOM 2463 O O . ASP A 1 321 ? 15.249 -27.751 -10.075 1.00 81.50 321 ASP A O 1
ATOM 2467 N N . ARG A 1 322 ? 14.055 -27.934 -11.961 1.00 74.19 322 ARG A N 1
ATOM 2468 C CA . ARG A 1 322 ? 13.289 -26.690 -11.792 1.00 74.19 322 ARG A CA 1
ATOM 2469 C C . ARG A 1 322 ? 11.965 -26.900 -11.039 1.00 74.19 322 ARG A C 1
ATOM 2471 O O . ARG A 1 322 ? 11.215 -25.934 -10.847 1.00 74.19 322 ARG A O 1
ATOM 2478 N N . GLU A 1 323 ? 11.640 -28.148 -10.711 1.00 73.81 323 GLU A N 1
ATOM 2479 C CA . GLU A 1 323 ? 10.462 -28.560 -9.939 1.00 73.81 323 GLU A CA 1
ATOM 2480 C C . GLU A 1 323 ? 10.818 -29.002 -8.507 1.00 73.81 323 GLU A C 1
ATOM 2482 O O . GLU A 1 323 ? 9.906 -29.137 -7.691 1.00 73.81 323 GLU A O 1
ATOM 2487 N N . ALA A 1 324 ? 12.109 -29.203 -8.207 1.00 61.81 324 ALA A N 1
ATOM 2488 C CA . ALA A 1 324 ? 12.630 -29.452 -6.858 1.00 61.81 324 ALA A CA 1
ATOM 2489 C C . ALA A 1 324 ? 12.521 -28.220 -5.942 1.00 61.81 324 ALA A C 1
ATOM 2491 O O . ALA A 1 324 ? 12.243 -28.424 -4.737 1.00 61.81 324 ALA A O 1
#

Solvent-accessible surface area (backbone atoms only — not comparable to full-atom values): 17367 Å² total; per-residue (Å²): 96,80,88,68,72,76,85,84,86,77,84,85,63,91,84,52,31,56,67,59,48,60,77,41,38,61,83,76,45,54,76,71,61,51,64,65,45,80,46,68,55,44,72,47,47,54,58,50,29,48,75,47,72,68,52,51,50,52,46,46,52,34,50,47,50,52,52,51,56,42,43,75,66,66,20,48,44,33,42,26,24,18,62,51,57,69,39,73,46,82,86,48,83,76,49,40,81,49,50,64,41,35,40,54,20,40,52,50,48,27,50,44,46,52,48,44,17,62,79,71,72,36,36,54,12,62,20,31,65,53,39,50,54,27,31,53,53,43,25,75,74,68,30,84,84,42,30,36,24,12,92,70,7,62,63,48,34,40,10,26,47,41,39,40,48,51,24,43,44,50,36,74,64,56,71,20,77,39,28,38,39,40,35,31,60,74,78,60,42,62,48,41,38,65,51,30,44,65,77,45,55,55,96,95,43,75,42,71,52,70,70,39,80,63,85,36,91,40,73,66,57,66,81,40,35,78,17,56,47,18,13,41,70,54,44,67,40,43,82,42,56,27,28,36,30,40,30,42,40,65,71,89,52,73,58,48,75,54,70,48,68,90,44,71,50,78,42,43,37,70,52,28,52,74,42,41,43,48,49,63,76,40,44,64,30,76,55,25,71,59,40,47,53,54,50,52,54,51,49,56,51,50,53,49,41,49,46,41,59,69,44,39,55,73,30,74,57,21,69,75,46,76,85,116

Mean predicted aligned error: 3.82 Å

Nearest PDB structures (foldseek):
  7br2-assembly3_C  TM=7.508E-01  e=1.440E-14  Bacteroides thetaiotaomicron
  4ppy-assembly2_C-2  TM=8.094E-01  e=2.961E-05  Bacteroides fragilis NCTC 9343
  3mil-assembly1_B  TM=7.248E-01  e=1.837E-04  Saccharomyces cerevisiae
  7bxd-assembly1_A  TM=6.810E-01  e=4.843E-04  Collinsella aerofaciens ATCC 25986
  2o14-assembly1_A  TM=6.987E-01  e=2.259E-03  Bacillus subtilis